Protein AF-U5S8U8-F1 (afdb_monomer)

InterPro domains:
  IPR010432 RDD [PF06271] (114-239)
  IPR051791 Proline-rich immunoreactive protein [PTHR36115] (104-245)

Structure (mmCIF, N/CA/C/O backbone):
data_AF-U5S8U8-F1
#
_entry.id   AF-U5S8U8-F1
#
loop_
_atom_site.group_PDB
_atom_site.id
_atom_site.type_symbol
_atom_site.label_atom_id
_atom_site.label_alt_id
_atom_site.label_comp_id
_atom_site.label_asym_id
_atom_site.label_entity_id
_atom_site.label_seq_id
_atom_site.pdbx_PDB_ins_code
_atom_site.Cartn_x
_atom_site.Cartn_y
_atom_site.Cartn_z
_atom_site.occupancy
_atom_site.B_iso_or_equiv
_atom_site.auth_seq_id
_atom_site.auth_comp_id
_atom_site.auth_asym_id
_atom_site.auth_atom_id
_atom_site.pdbx_PDB_model_num
ATOM 1 N N . MET A 1 1 ? 34.353 -22.744 68.507 1.00 42.47 1 MET A N 1
ATOM 2 C CA . MET A 1 1 ? 33.766 -23.214 67.229 1.00 42.47 1 MET A CA 1
ATOM 3 C C . MET A 1 1 ? 32.316 -22.756 67.191 1.00 42.47 1 MET A C 1
ATOM 5 O O . MET A 1 1 ? 31.406 -23.525 67.454 1.00 42.47 1 MET A O 1
ATOM 9 N N . THR A 1 2 ? 32.124 -21.461 66.968 1.00 37.56 2 THR A N 1
ATOM 10 C CA . THR A 1 2 ? 30.845 -20.758 67.137 1.00 37.56 2 THR A CA 1
ATOM 11 C C . THR A 1 2 ? 30.889 -19.541 66.229 1.00 37.56 2 THR A C 1
ATOM 13 O O . THR A 1 2 ? 31.380 -18.509 66.662 1.00 37.56 2 THR A O 1
ATOM 16 N N . THR A 1 3 ? 30.459 -19.702 64.977 1.00 35.41 3 THR A N 1
ATOM 17 C CA . THR A 1 3 ? 30.084 -18.623 64.040 1.00 35.41 3 THR A CA 1
ATOM 18 C C . THR A 1 3 ? 29.571 -19.276 62.752 1.00 35.41 3 THR A C 1
ATOM 20 O O . THR A 1 3 ? 30.226 -19.288 61.716 1.00 35.41 3 THR A O 1
ATOM 23 N N . THR A 1 4 ? 28.392 -19.896 62.825 1.00 44.97 4 THR A N 1
ATOM 24 C CA . THR A 1 4 ? 27.717 -20.507 61.661 1.00 44.97 4 THR A CA 1
ATOM 25 C C . THR A 1 4 ? 26.246 -20.108 61.553 1.00 44.97 4 THR A C 1
ATOM 27 O O . THR A 1 4 ? 25.460 -20.845 60.967 1.00 44.97 4 THR A O 1
ATOM 30 N N . LEU A 1 5 ? 25.843 -18.953 62.101 1.00 43.66 5 LEU A N 1
ATOM 31 C CA . LEU A 1 5 ? 24.430 -18.537 62.107 1.00 43.66 5 LEU A CA 1
ATOM 32 C C . LEU A 1 5 ? 24.155 -17.057 61.783 1.00 43.66 5 LEU A C 1
ATOM 34 O O . LEU A 1 5 ? 23.029 -16.624 61.971 1.00 43.66 5 LEU A O 1
ATOM 38 N N . GLU A 1 6 ? 25.105 -16.297 61.229 1.00 40.91 6 GLU A N 1
ATOM 39 C CA . GLU A 1 6 ? 24.864 -14.874 60.890 1.00 40.91 6 GLU A CA 1
ATOM 40 C C . GLU A 1 6 ? 24.835 -14.541 59.390 1.00 40.91 6 GLU A C 1
ATOM 42 O O . GLU A 1 6 ? 24.550 -13.412 59.020 1.00 40.91 6 GLU A O 1
ATOM 47 N N . ASN A 1 7 ? 25.030 -15.516 58.497 1.00 37.78 7 ASN A N 1
ATOM 48 C CA . ASN A 1 7 ? 25.036 -15.270 57.044 1.00 37.78 7 ASN A CA 1
ATOM 49 C C . ASN A 1 7 ? 23.857 -15.907 56.294 1.00 37.78 7 ASN A C 1
ATOM 51 O O . ASN A 1 7 ? 23.981 -16.283 55.131 1.00 37.78 7 ASN A O 1
ATOM 55 N N . LYS A 1 8 ? 22.693 -16.038 56.946 1.00 36.78 8 LYS A N 1
ATOM 56 C CA . LYS A 1 8 ? 21.483 -16.606 56.317 1.00 36.78 8 LYS A CA 1
ATOM 57 C C . LYS A 1 8 ? 20.260 -15.683 56.305 1.00 36.78 8 LYS A C 1
ATOM 59 O O . LYS A 1 8 ? 19.163 -16.153 56.013 1.00 36.78 8 LYS A O 1
ATOM 64 N N . GLU A 1 9 ? 20.446 -14.386 56.554 1.00 40.91 9 GLU A N 1
ATOM 65 C CA . GLU A 1 9 ? 19.361 -13.389 56.518 1.00 40.91 9 GLU A CA 1
ATOM 66 C C . GLU A 1 9 ? 19.423 -12.384 55.359 1.00 40.91 9 GLU A C 1
ATOM 68 O O . GLU A 1 9 ? 18.481 -11.618 55.185 1.00 40.91 9 GLU A O 1
ATOM 73 N N . GLN A 1 10 ? 20.442 -12.417 54.493 1.00 37.19 10 GLN A N 1
ATOM 74 C CA . GLN A 1 10 ? 20.521 -11.483 53.355 1.00 37.19 10 GLN A CA 1
ATOM 75 C C . GLN A 1 10 ? 20.084 -12.047 51.994 1.00 37.19 10 GLN A C 1
ATOM 77 O O . GLN A 1 10 ? 20.062 -11.305 51.019 1.00 37.19 10 GLN A O 1
ATOM 82 N N . ASP A 1 11 ? 19.618 -13.298 51.925 1.00 36.22 11 ASP A N 1
ATOM 83 C CA . ASP A 1 11 ? 19.223 -13.949 50.661 1.00 36.22 11 ASP A CA 1
ATOM 84 C C . ASP A 1 11 ? 17.715 -14.258 50.561 1.00 36.22 11 ASP A C 1
ATOM 86 O O . ASP A 1 11 ? 17.268 -15.314 50.109 1.00 36.22 11 ASP A O 1
ATOM 90 N N . LYS A 1 12 ? 16.887 -13.298 50.989 1.00 34.41 12 LYS A N 1
ATOM 91 C CA . LYS A 1 12 ? 15.443 -13.246 50.684 1.00 34.41 12 LYS A CA 1
ATOM 92 C C . LYS A 1 12 ? 15.055 -11.891 50.089 1.00 34.41 12 LYS A C 1
ATOM 94 O O . LYS A 1 12 ? 14.072 -11.275 50.484 1.00 34.41 12 LYS A O 1
ATOM 99 N N . ALA A 1 13 ? 15.820 -11.415 49.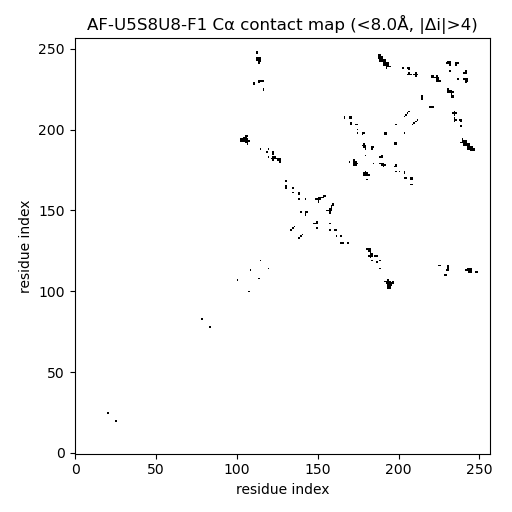112 1.00 42.25 13 ALA A N 1
ATOM 100 C CA . ALA A 1 13 ? 15.421 -10.274 48.300 1.00 42.25 13 ALA A CA 1
ATOM 101 C C . ALA A 1 13 ? 14.769 -10.752 46.992 1.00 42.25 13 ALA A C 1
ATOM 103 O O . ALA A 1 13 ? 15.333 -11.559 46.260 1.00 42.25 13 ALA A O 1
ATOM 104 N N . LYS A 1 14 ? 13.598 -10.177 46.694 1.00 38.56 14 LYS A N 1
ATOM 105 C CA . LYS A 1 14 ? 12.808 -10.288 45.451 1.00 38.56 14 LYS A CA 1
ATOM 106 C C . LYS A 1 14 ? 11.939 -11.535 45.291 1.00 38.56 14 LYS A C 1
ATOM 108 O O . LYS A 1 14 ? 12.018 -12.266 44.307 1.00 38.56 14 LYS A O 1
ATOM 113 N N . LYS A 1 15 ? 10.966 -11.675 46.188 1.00 40.94 15 LYS A N 1
ATOM 114 C CA . LYS A 1 15 ? 9.684 -12.292 45.834 1.00 40.94 15 LYS A CA 1
ATOM 115 C C . LYS A 1 15 ? 8.560 -11.419 46.388 1.00 40.94 15 LYS A C 1
ATOM 117 O O . LYS A 1 15 ? 8.420 -11.318 47.598 1.00 40.94 15 LYS A O 1
ATOM 122 N N . GLY A 1 16 ? 7.798 -10.801 45.487 1.00 45.47 16 GLY A N 1
ATOM 123 C CA . GLY A 1 16 ? 6.609 -10.010 45.807 1.00 45.47 16 GLY A CA 1
ATOM 124 C C . GLY A 1 16 ? 6.834 -8.507 45.696 1.00 45.47 16 GLY A C 1
ATOM 125 O O . GLY A 1 16 ? 7.319 -7.901 46.636 1.00 45.47 16 GLY A O 1
ATOM 126 N N . ASP A 1 17 ? 6.468 -7.932 44.549 1.00 39.28 17 ASP A N 1
ATOM 127 C CA . ASP A 1 17 ? 5.853 -6.600 44.508 1.00 39.28 17 ASP A CA 1
ATOM 128 C C . ASP A 1 17 ? 5.129 -6.414 43.161 1.00 39.28 17 ASP A C 1
ATOM 130 O O . ASP A 1 17 ? 5.491 -5.609 42.301 1.00 39.28 17 ASP A O 1
ATOM 134 N N . THR A 1 18 ? 4.114 -7.243 42.906 1.00 42.84 18 THR A N 1
ATOM 135 C CA . THR A 1 18 ? 3.025 -6.795 42.036 1.00 42.84 18 THR A CA 1
ATOM 136 C C . THR A 1 18 ? 2.348 -5.677 42.801 1.00 42.84 18 THR A C 1
ATOM 138 O O . THR A 1 18 ? 1.541 -5.974 43.676 1.00 42.84 18 THR A O 1
ATOM 141 N N . LYS A 1 19 ? 2.739 -4.430 42.505 1.00 47.62 19 LYS A N 1
ATOM 142 C CA . LYS A 1 19 ? 2.116 -3.207 43.013 1.00 47.62 19 LYS A CA 1
ATOM 143 C C . LYS A 1 19 ? 0.604 -3.402 43.049 1.00 47.62 19 LYS A C 1
ATOM 145 O O . LYS A 1 19 ? -0.056 -3.326 42.009 1.00 47.62 19 LYS A O 1
ATOM 150 N N . GLU A 1 20 ? 0.068 -3.659 44.238 1.00 46.91 20 GLU A N 1
ATOM 151 C CA . GLU A 1 20 ? -1.308 -3.314 44.540 1.00 46.91 20 GLU A CA 1
ATOM 152 C C . GLU A 1 20 ? -1.381 -1.815 44.292 1.00 46.91 20 GLU A C 1
ATOM 154 O O . GLU A 1 20 ? -0.834 -1.005 45.032 1.00 46.91 20 GLU A O 1
ATOM 159 N N . LEU A 1 21 ? -1.918 -1.468 43.129 1.00 56.25 21 LEU A N 1
ATOM 160 C CA . LEU A 1 21 ? -2.084 -0.102 42.689 1.00 56.25 21 LEU A CA 1
ATOM 161 C C . LEU A 1 21 ? -3.000 0.560 43.718 1.00 56.25 21 LEU A C 1
ATOM 163 O O . LEU A 1 21 ? -4.187 0.232 43.788 1.00 56.25 21 LEU A O 1
ATOM 167 N N . ASP A 1 22 ? -2.399 1.392 44.566 1.00 60.12 22 ASP A N 1
ATOM 168 C CA . ASP A 1 22 ? -2.969 1.864 45.818 1.00 60.12 22 ASP A CA 1
ATOM 169 C C . ASP A 1 22 ? -4.322 2.530 45.539 1.00 60.12 22 ASP A C 1
ATOM 171 O O . ASP A 1 22 ? -4.430 3.589 44.910 1.00 60.12 22 ASP A O 1
ATOM 175 N N . LEU A 1 23 ? -5.400 1.846 45.933 1.00 59.72 23 LEU A N 1
ATOM 176 C CA . LEU A 1 23 ? -6.772 2.205 45.573 1.00 59.72 23 LEU A CA 1
ATOM 177 C C . LEU A 1 23 ? -7.120 3.625 46.051 1.00 59.72 23 LEU A C 1
ATOM 179 O O . LEU A 1 23 ? -8.010 4.274 45.499 1.00 59.72 23 LEU A O 1
ATOM 183 N N . ASN A 1 24 ? -6.416 4.100 47.081 1.00 61.59 24 ASN A N 1
ATOM 184 C CA . ASN A 1 24 ? -6.531 5.442 47.631 1.00 61.59 24 ASN A CA 1
ATOM 185 C C . ASN A 1 24 ? -5.861 6.496 46.749 1.00 61.59 24 ASN A C 1
ATOM 187 O O . ASN A 1 24 ? -6.435 7.566 46.547 1.00 61.59 24 ASN A O 1
ATOM 191 N N . GLU A 1 25 ? -4.701 6.187 46.174 1.00 68.56 25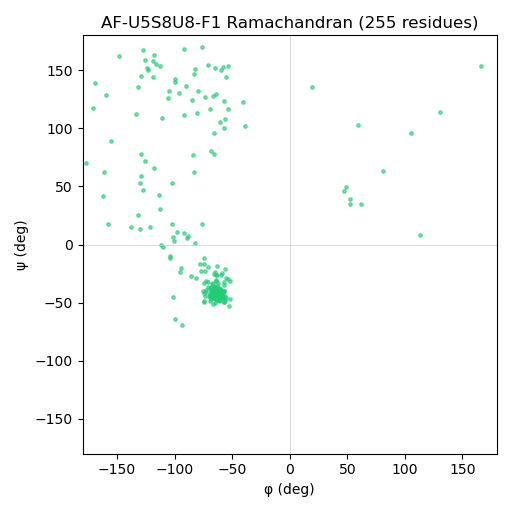 GLU A N 1
ATOM 192 C CA . GLU A 1 25 ? -4.004 7.069 45.237 1.00 68.56 25 GLU A CA 1
ATOM 193 C C . GLU A 1 25 ? -4.834 7.253 43.958 1.00 68.56 25 GLU A C 1
ATOM 195 O O . GLU A 1 25 ? -4.997 8.367 43.460 1.00 68.56 25 GLU A O 1
ATOM 200 N N . LEU A 1 26 ?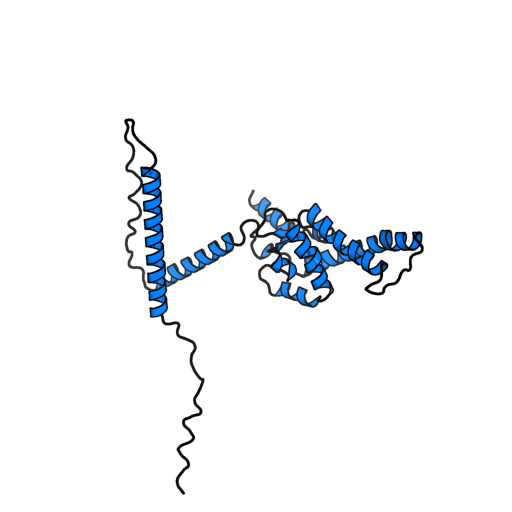 -5.494 6.178 43.514 1.00 64.94 26 LEU A N 1
ATOM 201 C CA . LEU A 1 26 ? -6.377 6.196 42.350 1.00 64.94 26 LEU A CA 1
ATOM 202 C C . LEU A 1 26 ? -7.730 6.884 42.620 1.00 64.94 26 LEU A C 1
ATOM 204 O O . LEU A 1 26 ? -8.291 7.530 41.737 1.00 64.94 26 LEU A O 1
ATOM 208 N N . LYS A 1 27 ? -8.270 6.788 43.843 1.00 66.38 27 LYS A N 1
ATOM 209 C CA . LYS A 1 27 ? -9.438 7.590 44.264 1.00 66.38 27 LYS A CA 1
ATOM 210 C C . LYS A 1 27 ? -9.100 9.077 44.336 1.00 66.38 27 LYS A C 1
ATOM 212 O O . LYS A 1 27 ? -9.924 9.904 43.956 1.00 66.38 27 LYS A O 1
ATOM 217 N N . LYS A 1 28 ? -7.899 9.410 44.812 1.00 75.88 28 LYS A N 1
ATOM 218 C CA . LYS A 1 28 ? -7.421 10.789 44.921 1.00 75.88 28 LYS A CA 1
ATOM 219 C C . LYS A 1 28 ? -7.224 11.420 43.543 1.00 75.88 28 LYS A C 1
ATOM 221 O O . LYS A 1 28 ? -7.686 12.538 43.343 1.00 75.88 28 LYS A O 1
ATOM 226 N N . SER A 1 29 ? -6.626 10.695 42.595 1.00 71.62 29 SER A N 1
ATOM 227 C CA . SER A 1 29 ? -6.443 11.188 41.224 1.00 71.62 29 SER A CA 1
ATOM 228 C C . SER A 1 29 ? -7.771 11.384 40.489 1.00 71.62 29 SER A C 1
ATOM 230 O O . SER A 1 29 ? -7.956 12.411 39.846 1.00 71.62 29 SER A O 1
ATOM 232 N N . LEU A 1 30 ? -8.733 10.470 40.658 1.00 79.50 30 LEU A N 1
ATOM 233 C CA . LEU A 1 30 ? -10.081 10.629 40.099 1.00 79.50 30 LEU A CA 1
ATOM 234 C C . LEU A 1 30 ? -10.825 11.830 40.685 1.00 79.50 30 LEU A C 1
ATOM 236 O O . LEU A 1 30 ? -11.401 12.610 39.936 1.00 79.50 30 LEU A O 1
ATOM 240 N N . ALA A 1 31 ? -10.775 12.011 42.008 1.00 81.75 31 ALA A N 1
ATOM 241 C CA . ALA A 1 31 ? -11.396 13.162 42.660 1.00 81.75 31 ALA A CA 1
ATOM 242 C C . ALA A 1 31 ? -10.765 14.492 42.204 1.00 81.75 31 ALA A C 1
ATOM 244 O O . ALA A 1 31 ? -11.454 15.506 42.101 1.00 81.75 31 ALA A O 1
ATOM 245 N N . GLN A 1 32 ? -9.460 14.493 41.908 1.00 79.50 32 GLN A N 1
ATOM 246 C CA . GLN A 1 32 ? -8.767 15.650 41.338 1.00 79.50 32 GLN A CA 1
ATOM 247 C C . GLN A 1 32 ? -9.198 15.920 39.889 1.00 79.50 32 GLN A C 1
ATOM 249 O O . GLN A 1 32 ? -9.517 17.063 39.568 1.00 79.50 32 GLN A O 1
ATOM 254 N N . GLU A 1 33 ? -9.279 14.887 39.043 1.00 81.31 33 GLU A N 1
ATOM 255 C CA . GLU A 1 33 ? -9.716 15.007 37.642 1.00 81.31 33 GLU A CA 1
ATOM 256 C C . GLU A 1 33 ? -11.178 15.495 37.553 1.00 81.31 33 GLU A C 1
ATOM 258 O O . GLU A 1 33 ? -11.493 16.384 36.761 1.00 81.31 33 GLU A O 1
ATOM 263 N N . GLU A 1 34 ? -12.067 14.996 38.421 1.00 83.19 34 GLU A N 1
ATOM 264 C CA . GLU A 1 34 ? -13.462 15.451 38.523 1.00 83.19 34 GLU A CA 1
ATOM 265 C C . GLU A 1 34 ? -13.564 16.925 38.950 1.00 83.19 34 GLU A C 1
ATOM 267 O O . GLU A 1 34 ? -14.301 17.699 38.331 1.00 83.19 34 GLU A O 1
ATOM 272 N N . ALA A 1 35 ? -12.778 17.345 39.949 1.00 82.56 35 ALA A N 1
ATOM 273 C CA . ALA A 1 35 ? -12.751 18.732 40.413 1.00 82.56 35 ALA A CA 1
ATOM 274 C C . ALA A 1 35 ? -12.219 19.705 39.343 1.00 82.56 35 ALA A C 1
ATOM 276 O O . ALA A 1 35 ? -12.721 20.826 39.207 1.00 82.56 35 ALA A O 1
ATOM 277 N N . GLU A 1 36 ? -11.219 19.298 38.557 1.00 81.75 36 GLU A N 1
ATOM 278 C CA . GLU A 1 36 ? -10.724 20.086 37.422 1.00 81.75 36 GLU A CA 1
ATOM 279 C C . GLU A 1 36 ? -11.778 20.217 36.319 1.00 81.75 36 GLU A C 1
ATOM 281 O O . GLU A 1 36 ? -11.978 21.302 35.762 1.00 81.75 36 GLU A O 1
ATOM 286 N N . LEU A 1 37 ? -12.516 19.143 36.048 1.00 78.94 37 LEU A N 1
ATOM 287 C CA . LEU A 1 37 ? -13.556 19.119 35.025 1.00 78.94 37 LEU A CA 1
ATOM 288 C C . LEU A 1 37 ? -14.758 19.995 35.414 1.00 78.94 37 LEU A C 1
ATOM 290 O O . LEU A 1 37 ? -15.310 20.703 34.564 1.00 78.94 37 LEU A O 1
ATOM 294 N N . GLU A 1 38 ? -15.124 20.032 36.697 1.00 82.44 38 GLU A N 1
ATOM 295 C CA . GLU A 1 38 ? -16.110 20.984 37.225 1.00 82.44 38 GLU A CA 1
ATOM 296 C C . GLU A 1 38 ? -15.641 22.437 37.113 1.00 82.44 38 GLU A C 1
ATOM 298 O O . GLU A 1 38 ? -16.410 23.301 36.674 1.00 82.44 38 GLU A O 1
ATOM 303 N N . ARG A 1 39 ? -14.373 22.719 37.439 1.00 81.75 39 ARG A N 1
ATOM 304 C CA . ARG A 1 39 ? -13.787 24.060 37.269 1.00 81.75 39 ARG A CA 1
ATOM 305 C C . ARG A 1 39 ? -13.826 24.501 35.808 1.00 81.75 39 ARG A C 1
ATOM 307 O O . ARG A 1 39 ? -14.242 25.623 35.529 1.00 81.75 39 ARG A O 1
ATOM 314 N N . LEU A 1 40 ? -13.481 23.617 34.872 1.00 81.19 40 LEU A N 1
ATOM 315 C CA . LEU A 1 40 ? -13.542 23.895 33.433 1.00 81.19 40 LEU A CA 1
ATOM 316 C C . LEU A 1 40 ? -14.975 24.124 32.940 1.00 81.19 40 LEU A C 1
ATOM 318 O O . LEU A 1 40 ? -15.213 25.046 32.158 1.00 81.19 40 LEU A O 1
ATOM 322 N N . LYS A 1 41 ? -15.946 23.332 33.414 1.00 83.69 41 LYS A N 1
ATOM 323 C CA . LYS A 1 41 ? -17.372 23.557 33.121 1.00 83.69 41 LYS A CA 1
ATOM 324 C C . LYS A 1 41 ? -17.838 24.915 33.643 1.00 83.69 41 LYS A C 1
ATOM 326 O O . LYS A 1 41 ? -18.528 25.633 32.922 1.00 83.69 41 LYS A O 1
ATOM 331 N N . ARG A 1 42 ? -17.434 25.292 34.860 1.00 83.94 42 ARG A N 1
ATOM 332 C CA . ARG A 1 42 ? -17.748 26.600 35.452 1.00 83.94 42 ARG A CA 1
ATOM 333 C C . ARG A 1 42 ? -17.130 27.742 34.646 1.00 83.94 42 ARG A C 1
ATOM 335 O O . ARG A 1 42 ? -17.834 28.692 34.335 1.00 83.94 42 ARG A O 1
ATOM 342 N N . LEU A 1 43 ? -15.869 27.617 34.234 1.00 80.50 43 LEU A N 1
ATOM 343 C CA . LEU A 1 43 ? -15.194 28.607 33.386 1.00 80.50 43 LEU A CA 1
ATOM 344 C C . LEU A 1 43 ? -15.848 28.740 32.007 1.00 80.50 43 LEU A C 1
ATOM 346 O O . LEU A 1 43 ? -16.016 29.853 31.525 1.00 80.50 43 LEU A O 1
ATOM 350 N N . LYS A 1 44 ? -16.270 27.632 31.385 1.00 80.56 44 LYS A N 1
ATOM 351 C CA . LYS A 1 44 ? -17.024 27.678 30.122 1.00 80.56 44 LYS A CA 1
ATOM 352 C C . LYS A 1 44 ? -18.367 28.388 30.273 1.00 80.56 44 LYS A C 1
ATOM 354 O O . LYS A 1 44 ? -18.721 29.168 29.400 1.00 80.56 44 LYS A O 1
ATOM 359 N N . ARG A 1 45 ? -19.088 28.147 31.374 1.00 83.19 45 ARG A N 1
ATOM 360 C CA . ARG A 1 45 ? -20.349 28.846 31.678 1.00 83.19 45 ARG A CA 1
ATOM 361 C C . ARG A 1 45 ? -20.130 30.339 31.892 1.00 83.19 45 ARG A C 1
ATOM 363 O O . ARG A 1 45 ? -20.905 31.120 31.366 1.00 83.19 45 ARG A O 1
ATOM 370 N N . LEU A 1 46 ? -19.069 30.713 32.610 1.00 80.75 46 LEU A N 1
ATOM 371 C CA . LEU A 1 46 ? -18.698 32.112 32.829 1.00 80.75 46 LEU A CA 1
ATOM 372 C C . LEU A 1 46 ? -18.323 32.802 31.517 1.00 80.75 46 LEU A C 1
ATOM 374 O O . LEU A 1 46 ? -18.849 33.869 31.252 1.00 80.75 46 LEU A O 1
ATOM 378 N N . LYS A 1 47 ? -17.524 32.160 30.654 1.00 78.81 47 LYS A N 1
ATOM 379 C CA . LYS A 1 47 ? -17.218 32.690 29.316 1.00 78.81 47 LYS A CA 1
ATOM 380 C C . LYS A 1 47 ? -18.458 32.819 28.433 1.00 78.81 47 LYS A C 1
ATOM 382 O O . LYS A 1 47 ? -18.621 33.836 27.781 1.00 78.81 47 LYS A O 1
ATOM 387 N N . GLN A 1 48 ? -19.363 31.836 28.462 1.00 74.19 48 GLN A N 1
ATOM 388 C CA . GLN A 1 48 ? -20.659 31.939 27.778 1.00 74.19 48 GLN A CA 1
ATOM 389 C C . GLN A 1 48 ? -21.543 33.050 28.354 1.00 74.19 48 GLN A C 1
ATOM 391 O O . GLN A 1 48 ? -22.352 33.616 27.628 1.00 74.19 48 GLN A O 1
ATOM 396 N N . GLN A 1 49 ? -21.431 33.345 29.650 1.00 70.88 49 GLN A N 1
ATOM 397 C CA . GLN A 1 49 ? -22.120 34.467 30.283 1.00 70.88 49 GLN A CA 1
ATOM 398 C C . GLN A 1 49 ? -21.480 35.803 29.908 1.00 70.88 49 GLN A C 1
ATOM 400 O O . GLN A 1 49 ? -22.212 36.737 29.616 1.00 70.88 49 GLN A O 1
ATOM 405 N N . GLU A 1 50 ? -20.150 35.893 29.872 1.00 69.06 50 GLU A N 1
ATOM 406 C CA . GLU A 1 50 ? -19.412 37.084 29.439 1.00 69.06 50 GLU A CA 1
ATOM 407 C C . GLU A 1 50 ? -19.695 37.401 27.968 1.00 69.06 50 GLU A C 1
ATOM 409 O O . GLU A 1 50 ? -20.051 38.535 27.672 1.00 69.06 50 GLU A O 1
ATOM 414 N N . GLU A 1 51 ? -19.669 36.401 27.079 1.00 63.56 51 GLU A N 1
ATOM 415 C CA . GLU A 1 51 ? -20.048 36.553 25.663 1.00 63.56 51 GLU A CA 1
ATOM 416 C C . GLU A 1 51 ? -21.509 37.014 25.516 1.00 63.56 51 GLU A C 1
ATOM 418 O O . GLU A 1 51 ? -21.792 37.927 24.743 1.00 63.56 51 GLU A O 1
ATOM 423 N N . LYS A 1 52 ? -22.428 36.473 26.332 1.00 58.22 52 LYS A N 1
ATOM 424 C CA . LYS A 1 52 ? -23.830 36.928 26.395 1.00 58.22 52 LYS A CA 1
ATOM 425 C C . LYS A 1 52 ? -24.020 38.308 27.035 1.00 58.22 52 LYS A C 1
ATOM 427 O O . LYS A 1 52 ? -25.080 38.890 26.865 1.00 58.22 52 LYS A O 1
ATOM 432 N N . THR A 1 53 ? -23.049 38.806 27.803 1.00 44.19 53 THR A N 1
ATOM 433 C CA . THR A 1 53 ? -23.113 40.126 28.462 1.00 44.19 53 THR A CA 1
ATOM 434 C C . THR A 1 53 ? -22.426 41.205 27.616 1.00 44.19 53 THR A C 1
ATOM 436 O O . THR A 1 53 ? -22.759 42.380 27.738 1.00 44.19 53 THR A O 1
ATOM 439 N N . SER A 1 54 ? -21.494 40.826 26.730 1.00 48.88 54 SER A N 1
ATOM 440 C CA . SER A 1 54 ? -20.866 41.734 25.758 1.00 48.88 54 SER A CA 1
ATOM 441 C C . SER A 1 54 ? -21.738 42.049 24.540 1.00 48.88 54 SER A C 1
ATOM 443 O O . SER A 1 54 ? -21.484 43.036 23.855 1.00 48.88 54 SER A O 1
ATOM 445 N N . GLU A 1 55 ? -22.776 41.255 24.285 1.00 45.44 55 GLU A N 1
ATOM 446 C CA . GLU A 1 55 ? -23.781 41.529 23.262 1.00 45.44 55 GLU A CA 1
ATOM 447 C C . GLU A 1 55 ? -25.116 41.868 23.946 1.00 45.44 55 GLU A C 1
ATOM 449 O O . GLU A 1 55 ? -25.758 40.984 24.499 1.00 45.44 55 GLU A O 1
ATOM 454 N N . ILE A 1 56 ? -25.516 43.150 23.878 1.00 35.59 56 ILE A N 1
ATOM 455 C CA . ILE A 1 56 ? -26.887 43.726 23.898 1.00 35.59 56 ILE A CA 1
ATOM 456 C C . ILE A 1 56 ? -27.071 44.892 24.903 1.00 35.59 56 ILE A C 1
ATOM 458 O O . ILE A 1 56 ? -27.112 44.723 26.120 1.00 35.59 56 ILE A O 1
ATOM 462 N N . SER A 1 57 ? -27.311 46.085 24.345 1.00 27.33 57 SER A N 1
ATOM 463 C CA . SER A 1 57 ? -28.203 47.134 24.873 1.00 27.33 57 SER A CA 1
ATOM 464 C C . SER A 1 57 ? -29.334 47.360 23.831 1.00 27.33 57 SER A C 1
ATOM 466 O O . SER A 1 57 ? -29.202 46.877 22.706 1.00 27.33 57 SER A O 1
ATOM 468 N N . PRO A 1 58 ? -30.479 47.994 24.160 1.00 43.62 58 PRO A N 1
ATOM 469 C CA . PRO A 1 58 ? -31.705 47.297 24.570 1.00 43.62 58 PRO A CA 1
ATOM 470 C C . PRO A 1 58 ? -32.907 47.546 23.631 1.00 43.62 58 PRO A C 1
ATOM 472 O O . PRO A 1 58 ? -33.105 48.684 23.214 1.00 43.62 58 PRO A O 1
ATOM 475 N N . THR A 1 59 ? -33.785 46.559 23.379 1.00 26.05 59 THR A N 1
ATOM 476 C CA . THR A 1 59 ? -35.210 46.812 23.028 1.00 26.05 59 THR A CA 1
ATOM 477 C C . THR A 1 59 ? -36.123 45.588 23.270 1.00 26.05 59 THR A C 1
ATOM 479 O O . THR A 1 59 ? -35.806 44.484 22.843 1.00 26.05 59 THR A O 1
ATOM 482 N N . GLU A 1 60 ? -37.208 45.863 24.005 1.00 28.80 60 GLU A N 1
ATOM 483 C CA . GLU A 1 60 ? -38.564 45.283 24.178 1.00 28.80 60 GLU A CA 1
ATOM 484 C C . GLU A 1 60 ? -38.977 43.840 23.774 1.00 28.80 60 GLU A C 1
ATOM 486 O O . GLU A 1 60 ? -38.775 43.374 22.658 1.00 28.80 60 GLU A O 1
ATOM 491 N N . ASP A 1 61 ? -39.716 43.244 24.729 1.00 29.08 61 ASP A N 1
ATOM 492 C CA . ASP A 1 61 ? -40.965 42.457 24.657 1.00 29.08 61 ASP A CA 1
ATOM 493 C C . ASP A 1 61 ? -41.078 41.151 23.838 1.00 29.08 61 ASP A C 1
ATOM 495 O O . ASP A 1 61 ? -41.373 41.155 22.648 1.00 29.08 61 ASP A O 1
ATOM 499 N N . GLN A 1 62 ? -41.034 39.999 24.532 1.00 28.58 62 GLN A N 1
ATOM 500 C CA . GLN A 1 62 ? -42.188 39.113 24.846 1.00 28.58 62 GLN A CA 1
ATOM 501 C C . GLN A 1 62 ? -41.732 37.715 25.352 1.00 28.58 62 GLN A C 1
ATOM 503 O O . GLN A 1 62 ? -40.620 37.285 25.044 1.00 28.58 62 GLN A O 1
ATOM 508 N N . PRO A 1 63 ? -42.546 36.996 26.162 1.00 41.03 63 PRO A N 1
ATOM 509 C CA . PRO A 1 63 ? -42.077 35.940 27.067 1.00 41.03 63 PRO A CA 1
ATOM 510 C C . PRO A 1 63 ? -42.398 34.518 26.575 1.00 41.03 63 PRO A C 1
ATOM 512 O O . PRO A 1 63 ? -43.543 34.247 26.247 1.00 41.03 63 PRO A O 1
ATOM 515 N N . MET A 1 64 ? -41.427 33.600 26.593 1.00 27.98 64 MET A N 1
ATOM 516 C CA . MET A 1 64 ? -41.566 32.131 26.451 1.00 27.98 64 MET A CA 1
ATOM 517 C C . MET A 1 64 ? -40.190 31.530 26.814 1.00 27.98 64 MET A C 1
ATOM 519 O O . MET A 1 64 ? -39.181 32.080 26.390 1.00 27.98 64 MET A O 1
ATOM 523 N N . ASP A 1 65 ? -39.974 30.436 27.538 1.00 31.88 65 ASP A N 1
ATOM 524 C CA . ASP A 1 65 ? -40.787 29.306 27.979 1.00 31.88 65 ASP A CA 1
ATOM 525 C C . ASP A 1 65 ? -39.893 28.534 28.984 1.00 31.88 65 ASP A C 1
ATOM 527 O O . ASP A 1 65 ? -38.809 28.068 28.624 1.00 31.88 65 ASP A O 1
ATOM 531 N N . ASP A 1 66 ? -40.311 28.445 30.250 1.00 32.84 66 ASP A N 1
ATOM 532 C CA . ASP A 1 66 ? -39.571 27.811 31.359 1.00 32.84 66 ASP A CA 1
ATOM 533 C C . ASP A 1 66 ? -39.617 26.265 31.333 1.00 32.84 66 ASP A C 1
ATOM 535 O O . ASP A 1 66 ? -39.313 25.600 32.324 1.00 32.84 66 ASP A O 1
ATOM 539 N N . SER A 1 67 ? -39.971 25.633 30.211 1.00 34.66 67 SER A N 1
ATOM 540 C CA . SER A 1 67 ? -40.200 24.183 30.160 1.00 34.66 67 SER A CA 1
ATOM 541 C C . SER A 1 67 ? -39.056 23.359 29.555 1.00 34.66 67 SER A C 1
ATOM 543 O O . SER A 1 67 ? -39.288 22.532 28.674 1.00 34.66 67 SER A O 1
ATOM 545 N N . LYS A 1 68 ? -37.801 23.497 30.024 1.00 35.03 68 LYS A N 1
ATOM 546 C CA . LYS A 1 68 ? -36.772 22.479 29.668 1.00 35.03 68 LYS A CA 1
ATOM 547 C C . LYS A 1 68 ? -35.529 22.316 30.541 1.00 35.03 68 LYS A C 1
ATOM 549 O O . LYS A 1 68 ? -34.575 21.676 30.101 1.00 35.03 68 LYS A O 1
ATOM 554 N N . ILE A 1 69 ? -35.517 22.809 31.780 1.00 34.91 69 ILE A N 1
ATOM 555 C CA . ILE A 1 69 ? -34.383 22.586 32.699 1.00 34.91 69 ILE A CA 1
ATOM 556 C C . ILE A 1 69 ? -34.878 22.081 34.061 1.00 34.91 69 ILE A C 1
ATOM 558 O O . ILE A 1 69 ? -34.532 22.623 35.100 1.00 34.91 69 ILE A O 1
ATOM 562 N N . GLU A 1 70 ? -35.684 21.019 34.076 1.00 35.25 70 GLU A N 1
ATOM 563 C CA . GLU A 1 70 ? -36.003 20.305 35.328 1.00 35.25 70 GLU A CA 1
ATOM 564 C C . GLU A 1 70 ? -35.824 18.783 35.263 1.00 35.25 70 GLU A C 1
ATOM 566 O O . GLU A 1 70 ? -36.179 18.069 36.195 1.00 35.25 70 GLU A O 1
ATOM 571 N N . THR A 1 71 ? -35.166 18.254 34.233 1.00 36.28 71 THR A N 1
ATOM 572 C CA . THR A 1 71 ? -34.869 16.817 34.156 1.00 36.28 71 THR A CA 1
ATOM 573 C C . THR A 1 71 ? -33.371 16.554 34.131 1.00 36.28 71 THR A C 1
ATOM 575 O O . THR A 1 71 ? -32.864 16.086 33.121 1.00 36.28 71 THR A O 1
ATOM 578 N N . ASP A 1 72 ? -32.660 16.867 35.222 1.00 34.50 72 ASP A N 1
ATOM 579 C CA . ASP A 1 72 ? -31.476 16.073 35.607 1.00 34.50 72 ASP A CA 1
ATOM 580 C C . ASP A 1 72 ? -31.016 16.263 37.071 1.00 34.50 72 ASP A C 1
ATOM 582 O O . ASP A 1 72 ? -29.828 16.365 37.382 1.00 34.50 72 ASP A O 1
ATOM 586 N N . LYS A 1 73 ? -31.951 16.314 38.030 1.00 38.22 73 LYS A N 1
ATOM 587 C CA . LYS A 1 73 ? -31.624 15.896 39.403 1.00 38.22 73 LYS A CA 1
ATOM 588 C C . LYS A 1 73 ? -31.780 14.381 39.451 1.00 38.22 73 LYS A C 1
ATOM 590 O O . LYS A 1 73 ? -32.794 13.876 39.920 1.00 38.22 73 LYS A O 1
ATOM 595 N N . HIS A 1 74 ? -30.793 13.664 38.916 1.00 40.09 74 HIS A N 1
ATOM 596 C CA . HIS A 1 74 ? -30.735 12.214 39.030 1.00 40.09 74 HIS A CA 1
ATOM 597 C C . HIS A 1 74 ? -30.844 11.809 40.508 1.00 40.09 74 HIS A C 1
ATOM 599 O O . HIS A 1 74 ? -29.988 12.141 41.336 1.00 40.09 74 HIS A O 1
ATOM 605 N N . GLU A 1 75 ? -31.921 11.093 40.828 1.00 41.50 75 GLU A N 1
ATOM 606 C CA . GLU A 1 75 ? -32.059 10.283 42.030 1.00 41.50 75 GLU A CA 1
ATOM 607 C C . GLU A 1 75 ? -30.736 9.556 42.288 1.00 41.50 75 GLU A C 1
ATOM 609 O O . GLU A 1 75 ? -30.256 8.797 41.440 1.00 41.50 75 GLU A O 1
ATOM 614 N N . ARG A 1 76 ? -30.131 9.757 43.466 1.00 43.91 76 ARG A N 1
ATOM 615 C CA . ARG A 1 76 ? -29.063 8.869 43.937 1.00 43.91 76 ARG A CA 1
ATOM 616 C C . ARG A 1 76 ? -29.695 7.518 44.242 1.00 43.91 76 ARG A C 1
ATOM 618 O O . ARG A 1 76 ? -29.997 7.199 45.387 1.00 43.91 76 ARG A O 1
ATOM 625 N N . LYS A 1 77 ? -29.917 6.725 43.198 1.00 47.81 77 LYS A N 1
ATOM 626 C CA . LYS A 1 77 ? -30.198 5.304 43.329 1.00 47.81 77 LYS A CA 1
ATOM 627 C C . LYS A 1 77 ? -29.013 4.721 44.096 1.00 47.81 77 LYS A C 1
ATOM 629 O O . LYS A 1 77 ? -27.869 4.919 43.684 1.00 47.81 77 LYS A O 1
ATOM 634 N N . ASN A 1 78 ? -29.272 4.065 45.225 1.00 50.25 78 ASN A N 1
ATOM 635 C CA . ASN A 1 78 ? -28.254 3.352 45.994 1.00 50.25 78 ASN A CA 1
ATOM 636 C C . ASN A 1 78 ? -27.743 2.175 45.148 1.00 50.25 78 ASN A C 1
ATOM 638 O O . ASN A 1 78 ? -28.184 1.043 45.321 1.00 50.25 78 ASN A O 1
ATOM 642 N N . MET A 1 79 ? -26.876 2.458 44.173 1.00 54.88 79 MET A N 1
ATOM 643 C CA . MET A 1 79 ? -26.242 1.447 43.337 1.00 54.88 79 MET A CA 1
ATOM 644 C C . MET A 1 79 ? -25.356 0.584 44.222 1.00 54.88 79 MET A C 1
ATOM 646 O O . MET A 1 79 ? -24.526 1.084 44.988 1.00 54.88 79 MET A O 1
ATOM 650 N N . SER A 1 80 ? -25.534 -0.724 44.103 1.00 70.94 80 SER A N 1
ATOM 651 C CA . SER A 1 80 ? -24.687 -1.694 44.775 1.00 70.94 80 SER A CA 1
ATOM 652 C C . SER A 1 80 ? -23.216 -1.490 44.369 1.00 70.94 80 SER A C 1
ATOM 654 O O . SER A 1 80 ? -22.917 -1.044 43.253 1.00 70.94 80 SER A O 1
ATOM 656 N N . PRO A 1 81 ? -22.245 -1.863 45.223 1.00 74.81 81 PRO A N 1
ATOM 657 C CA . PRO A 1 81 ? -20.828 -1.791 44.868 1.00 74.81 81 PRO A CA 1
ATOM 658 C C . PRO A 1 81 ? -20.461 -2.563 43.587 1.00 74.81 81 PRO A C 1
ATOM 660 O O . PRO A 1 81 ? -19.419 -2.288 42.997 1.00 74.81 81 PRO A O 1
ATOM 663 N N . GLN A 1 82 ? -21.276 -3.539 43.166 1.00 75.56 82 GLN A N 1
ATOM 664 C CA . GLN A 1 82 ? -21.125 -4.253 41.893 1.00 75.56 82 GLN A CA 1
ATOM 665 C C . GLN A 1 82 ? -21.555 -3.384 40.703 1.00 75.56 82 GLN A C 1
ATOM 667 O O . GLN A 1 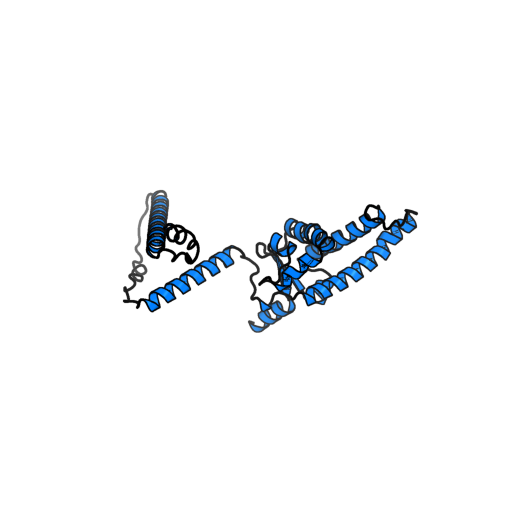82 ? -20.754 -3.188 39.791 1.00 75.56 82 GLN A O 1
ATOM 672 N N . GLU A 1 83 ? -22.737 -2.771 40.762 1.00 74.12 83 GLU A N 1
ATOM 673 C CA . GLU A 1 83 ? -23.255 -1.890 39.704 1.00 74.12 83 GLU A CA 1
ATOM 674 C C . GLU A 1 83 ? -22.357 -0.667 39.474 1.00 74.12 83 GLU A C 1
ATOM 676 O O . GLU A 1 83 ? -22.109 -0.288 38.333 1.00 74.12 83 GLU A O 1
ATOM 681 N N . LEU A 1 84 ? -21.774 -0.100 40.537 1.00 75.31 84 LEU A N 1
ATOM 682 C CA . LEU A 1 84 ? -20.782 0.980 40.434 1.00 75.31 84 LEU A CA 1
ATOM 683 C C . LEU A 1 84 ? -19.507 0.548 39.693 1.00 75.31 84 LEU A C 1
ATOM 685 O O . LEU A 1 84 ? -18.945 1.320 38.912 1.00 75.31 84 LEU A O 1
ATOM 689 N N . ARG A 1 85 ? -19.037 -0.688 39.917 1.00 78.50 85 ARG A N 1
ATOM 690 C CA . ARG A 1 85 ? -17.879 -1.237 39.192 1.00 78.50 85 ARG A CA 1
ATOM 691 C C . ARG A 1 85 ? -18.203 -1.461 37.719 1.00 78.50 85 ARG A C 1
ATOM 693 O O . ARG A 1 85 ? -17.360 -1.167 36.873 1.00 78.50 85 ARG A O 1
ATOM 700 N N . ASP A 1 86 ? -19.400 -1.950 37.415 1.00 81.50 86 ASP A N 1
ATOM 701 C CA . ASP A 1 86 ? -19.842 -2.204 36.043 1.00 81.50 86 ASP A CA 1
ATOM 702 C C . ASP A 1 86 ? -20.084 -0.911 35.267 1.00 81.50 86 ASP A C 1
ATOM 704 O O . ASP A 1 86 ? -19.557 -0.761 34.164 1.00 81.50 86 ASP A O 1
ATOM 708 N N . ALA A 1 87 ? -20.750 0.069 35.880 1.00 79.00 87 ALA A N 1
ATOM 709 C CA . ALA A 1 87 ? -20.917 1.407 35.319 1.00 79.00 87 ALA A CA 1
ATOM 710 C C . ALA A 1 87 ? -19.561 2.073 35.038 1.00 79.00 87 ALA A C 1
ATOM 712 O O . ALA A 1 87 ? -19.352 2.642 33.966 1.00 79.00 87 ALA A O 1
ATOM 713 N N . ARG A 1 88 ? -18.592 1.932 35.954 1.00 83.94 88 ARG A N 1
ATOM 714 C CA . ARG A 1 88 ? -17.227 2.433 35.751 1.00 83.94 88 ARG A CA 1
ATOM 715 C C . ARG A 1 88 ? -16.514 1.717 34.603 1.00 83.94 88 ARG A C 1
ATOM 717 O O . ARG A 1 88 ? -15.895 2.384 33.778 1.00 83.94 88 ARG A O 1
ATOM 724 N N . ARG A 1 89 ? -16.590 0.382 34.518 1.00 82.94 89 ARG A N 1
ATOM 725 C CA . ARG A 1 89 ? -16.020 -0.385 33.392 1.00 82.94 89 ARG A CA 1
ATOM 726 C C . ARG A 1 89 ? -16.611 0.061 32.059 1.00 82.94 89 ARG A C 1
ATOM 728 O O . ARG A 1 89 ? -15.863 0.294 31.113 1.00 82.94 89 ARG A O 1
ATOM 735 N N . TYR A 1 90 ? -17.928 0.217 32.013 1.00 81.38 90 TYR A N 1
ATOM 736 C CA . TYR A 1 90 ? -18.649 0.678 30.837 1.00 81.38 90 TYR A CA 1
ATOM 737 C C . TYR A 1 90 ? -18.220 2.091 30.421 1.00 81.38 90 TYR A C 1
ATOM 739 O O . TYR A 1 90 ? -17.897 2.306 29.255 1.00 81.38 90 TYR A O 1
ATOM 747 N N . TYR A 1 91 ? -18.107 3.019 31.376 1.00 84.25 91 TYR A N 1
ATOM 748 C CA . TYR A 1 91 ? -17.608 4.374 31.129 1.00 84.25 91 TYR A CA 1
ATOM 749 C C . TYR A 1 91 ? -16.201 4.377 30.517 1.00 84.25 91 TYR A C 1
ATOM 751 O O . TYR A 1 91 ? -15.979 5.015 29.491 1.00 84.25 91 TYR A O 1
ATOM 759 N N . TRP A 1 92 ? -15.254 3.628 31.095 1.00 82.31 92 TRP A N 1
ATOM 760 C CA . TRP A 1 92 ? -13.888 3.557 30.559 1.00 82.31 92 TRP A CA 1
ATOM 761 C C . TRP A 1 92 ? -13.841 2.929 29.164 1.00 82.31 92 TRP A C 1
ATOM 763 O O . TRP A 1 92 ? -13.098 3.408 28.310 1.00 82.31 92 TRP A O 1
ATOM 773 N N . GLN A 1 93 ? -14.662 1.910 28.899 1.00 86.31 93 GLN A N 1
ATOM 774 C CA . GLN A 1 93 ? -14.786 1.335 27.556 1.00 86.31 93 GLN A CA 1
ATOM 775 C C . GLN A 1 93 ? -15.366 2.337 26.553 1.00 86.31 93 GLN A C 1
ATOM 777 O O . GLN A 1 93 ? -14.894 2.407 25.420 1.00 86.31 93 GLN A O 1
ATOM 782 N N . GLN A 1 94 ? -16.372 3.121 26.949 1.00 85.94 94 GLN A N 1
ATOM 783 C CA . GLN A 1 94 ? -16.922 4.167 26.090 1.00 85.94 94 GLN A CA 1
ATOM 784 C C . GLN A 1 94 ? -15.900 5.269 25.815 1.00 85.94 94 GLN A C 1
ATOM 786 O O . GLN A 1 94 ? -15.699 5.615 24.654 1.00 85.94 94 GLN A O 1
ATOM 791 N N . LYS A 1 95 ? -15.197 5.752 26.846 1.00 86.06 95 LYS A N 1
ATOM 792 C CA . LYS A 1 95 ? -14.149 6.772 26.706 1.00 86.06 95 LYS A CA 1
ATOM 793 C C . LYS A 1 95 ? -13.049 6.305 25.747 1.00 86.06 95 LYS A C 1
ATOM 795 O O . LYS A 1 95 ? -12.680 7.047 24.844 1.00 86.06 95 LYS A O 1
ATOM 800 N N . GLN A 1 96 ? -12.600 5.051 25.864 1.00 84.50 96 GLN A N 1
ATOM 801 C CA . GLN A 1 96 ? -11.632 4.462 24.928 1.00 84.50 96 GLN A CA 1
ATOM 802 C C . GLN A 1 96 ? -12.169 4.413 23.493 1.00 84.50 96 GLN A C 1
ATOM 804 O O . GLN A 1 96 ? -11.484 4.850 22.572 1.00 84.50 96 GLN A O 1
ATOM 809 N N . LYS A 1 97 ? -13.411 3.954 23.292 1.00 81.88 97 LYS A N 1
ATOM 810 C CA . LYS A 1 97 ? -14.043 3.937 21.962 1.00 81.88 97 LYS A CA 1
ATOM 811 C C . LYS A 1 97 ? -14.176 5.338 21.370 1.00 81.88 97 LYS A C 1
ATOM 813 O O . LYS A 1 97 ? -13.964 5.523 20.176 1.00 81.88 97 LYS A O 1
ATOM 818 N N . GLU A 1 98 ? -14.528 6.333 22.177 1.00 81.50 98 GLU A N 1
ATOM 819 C CA . GLU A 1 98 ? -14.598 7.724 21.732 1.00 81.50 98 GLU A CA 1
ATOM 820 C C . GLU A 1 98 ? -13.224 8.277 21.353 1.00 81.50 98 GLU A C 1
ATOM 822 O O . GLU A 1 98 ? -13.094 8.948 20.329 1.00 81.50 98 GLU A O 1
ATOM 827 N N . GLU A 1 99 ? -12.193 7.985 22.143 1.00 83.44 99 GLU A N 1
ATOM 828 C CA . GLU A 1 99 ? -10.814 8.362 21.833 1.00 83.44 99 GLU A CA 1
ATOM 829 C C . GLU A 1 99 ? -10.319 7.694 20.544 1.00 83.44 99 GLU A C 1
ATOM 831 O O . GLU A 1 99 ? -9.693 8.352 19.711 1.00 83.44 99 GLU A O 1
ATOM 836 N N . GLU A 1 100 ? -10.640 6.418 20.326 1.00 78.94 100 GLU A N 1
ATOM 837 C CA . GLU A 1 100 ? -10.338 5.713 19.078 1.00 78.94 100 GLU A CA 1
ATOM 838 C C . GLU A 1 100 ? -11.080 6.315 17.881 1.00 78.94 100 GLU A C 1
ATOM 840 O O . GLU A 1 100 ? -10.460 6.569 16.845 1.00 78.94 100 GLU A O 1
ATOM 845 N N . ARG A 1 101 ? -12.374 6.634 18.030 1.00 78.19 101 ARG A N 1
ATOM 846 C CA . ARG A 1 101 ? -13.157 7.323 16.989 1.00 78.19 101 ARG A CA 1
ATOM 847 C C . ARG A 1 101 ? -12.581 8.697 16.658 1.00 78.19 101 ARG A C 1
ATOM 849 O O . ARG A 1 101 ? -12.528 9.062 15.488 1.00 78.19 101 ARG A O 1
ATOM 856 N N . LYS A 1 102 ? -12.101 9.441 17.660 1.00 80.12 102 LYS A N 1
ATOM 857 C CA . LYS A 1 102 ? -11.413 10.725 17.442 1.00 80.12 102 LYS A CA 1
ATOM 858 C C . LYS A 1 102 ? -10.088 10.553 16.698 1.00 80.12 102 LYS A C 1
ATOM 860 O O . LYS A 1 102 ? -9.739 11.407 15.891 1.00 80.12 102 LYS A O 1
ATOM 865 N N . LYS A 1 103 ? -9.357 9.460 16.943 1.00 80.12 103 LYS A N 1
ATOM 866 C CA . LYS A 1 103 ? -8.101 9.154 16.236 1.00 80.12 103 LYS A CA 1
ATOM 867 C C . LYS A 1 103 ? -8.325 8.699 14.788 1.00 80.12 103 LYS A C 1
ATOM 869 O O . LYS A 1 103 ? -7.465 8.966 13.951 1.00 80.12 103 LYS A O 1
ATOM 874 N N . LYS A 1 104 ? -9.444 8.023 14.492 1.00 82.81 104 LYS A N 1
ATOM 875 C CA . LYS A 1 104 ? -9.760 7.428 13.176 1.00 82.81 104 LYS A CA 1
ATOM 876 C C . LYS A 1 104 ? -11.124 7.906 12.636 1.00 82.81 104 LYS A C 1
ATOM 878 O O . LYS A 1 104 ? -12.076 7.124 12.626 1.00 82.81 104 LYS A O 1
ATOM 883 N N . PRO A 1 105 ? -11.241 9.172 12.198 1.00 76.50 105 PRO A N 1
ATOM 884 C CA . PRO A 1 105 ? -12.534 9.789 11.892 1.00 76.50 105 PRO A CA 1
ATOM 885 C C . PRO A 1 105 ? -13.260 9.278 10.634 1.00 76.50 105 PRO A C 1
ATOM 887 O O . PRO A 1 105 ? -14.488 9.285 10.638 1.00 76.50 105 PRO A O 1
ATOM 890 N N . TYR A 1 106 ? -12.565 8.850 9.569 1.00 77.06 106 TYR A N 1
ATOM 891 C CA . TYR A 1 106 ? -13.217 8.678 8.252 1.00 77.06 106 TYR A CA 1
ATOM 892 C C . TYR A 1 106 ? -13.569 7.234 7.871 1.00 77.06 106 TYR A C 1
ATOM 894 O O . TYR A 1 106 ? -14.673 6.983 7.399 1.00 77.06 106 TYR A O 1
ATOM 902 N N . ASN A 1 107 ? -12.663 6.270 8.060 1.00 80.62 107 ASN A N 1
ATOM 903 C CA . ASN A 1 107 ? -12.815 4.924 7.484 1.00 80.62 107 ASN A CA 1
ATOM 904 C C . ASN A 1 107 ? -12.625 3.806 8.520 1.00 80.62 107 ASN A C 1
ATOM 906 O O . ASN A 1 107 ? -11.746 2.954 8.385 1.00 80.62 107 ASN A O 1
ATOM 910 N N . HIS A 1 108 ? -13.441 3.812 9.575 1.00 80.88 108 HIS A N 1
ATOM 911 C CA . HIS A 1 108 ? -13.422 2.755 10.583 1.00 80.88 108 HIS A CA 1
ATOM 912 C C . HIS A 1 108 ? -14.420 1.642 10.236 1.00 80.88 108 HIS A C 1
ATOM 914 O O . HIS A 1 108 ? -15.633 1.837 10.311 1.00 80.88 108 HIS A O 1
ATOM 920 N N . PHE A 1 109 ? -13.900 0.465 9.885 1.00 85.19 109 PHE A N 1
ATOM 921 C CA . PHE A 1 109 ? -14.701 -0.732 9.627 1.00 85.19 109 PHE A CA 1
ATOM 922 C C . PHE A 1 109 ? -14.459 -1.809 10.694 1.00 85.19 109 PHE A C 1
ATOM 924 O O . PHE A 1 109 ? -13.365 -1.870 11.262 1.00 85.19 109 PHE A O 1
ATOM 931 N N . PRO A 1 110 ? -15.436 -2.701 10.941 1.00 85.06 110 PRO A N 1
ATOM 932 C CA . PRO A 1 110 ? -15.217 -3.919 11.714 1.00 85.06 110 PRO A CA 1
ATOM 933 C C . PRO A 1 110 ? -14.060 -4.778 11.180 1.00 85.06 110 PRO A C 1
ATOM 935 O O . PRO A 1 110 ? -13.765 -4.790 9.983 1.00 85.06 110 PRO A O 1
ATOM 938 N N . SER A 1 111 ? -13.442 -5.568 12.062 1.00 83.38 111 SER A N 1
ATOM 939 C CA . SER A 1 111 ? -12.223 -6.345 11.7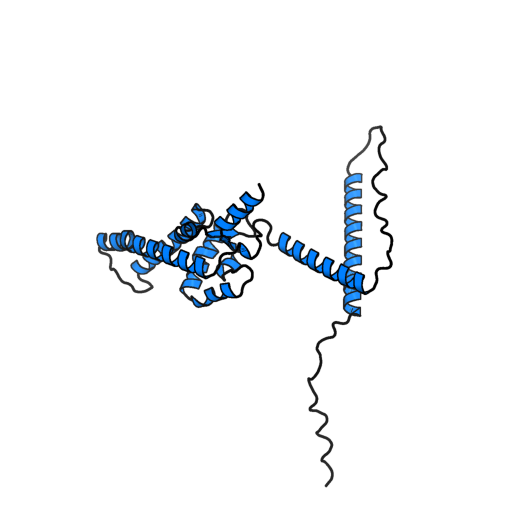78 1.00 83.38 111 SER A CA 1
ATOM 940 C C . SER A 1 111 ? -12.325 -7.288 10.564 1.00 83.38 111 SER A C 1
ATOM 942 O O . SER A 1 111 ? -11.326 -7.553 9.890 1.00 83.38 111 SER A O 1
ATOM 944 N N . PHE A 1 112 ? -13.526 -7.779 10.248 1.00 85.12 112 PHE A N 1
ATOM 945 C CA . PHE A 1 112 ? -13.769 -8.703 9.138 1.00 85.12 112 PHE A CA 1
ATOM 946 C C . PHE A 1 112 ? -13.727 -8.046 7.747 1.00 85.12 112 PHE A C 1
ATOM 948 O O . PHE A 1 112 ? -13.531 -8.753 6.761 1.00 85.12 112 PHE A O 1
ATOM 955 N N . PHE A 1 113 ? -13.830 -6.713 7.647 1.00 89.75 113 PHE A N 1
ATOM 956 C CA . PHE A 1 113 ? -13.648 -5.993 6.379 1.00 89.75 113 PHE A CA 1
ATOM 957 C C . PHE A 1 113 ? -12.181 -5.852 5.975 1.00 89.75 113 PHE A C 1
ATOM 959 O O . PHE A 1 113 ? -11.889 -5.682 4.788 1.00 89.75 113 PHE A O 1
ATOM 966 N N . TYR A 1 114 ? -11.245 -5.940 6.924 1.00 90.94 114 TYR A N 1
ATOM 967 C CA . TYR A 1 114 ? -9.823 -5.836 6.613 1.00 90.94 114 TYR A CA 1
ATOM 968 C C . TYR A 1 114 ? -9.318 -7.103 5.933 1.00 90.94 114 TYR A C 1
ATOM 970 O O . TYR A 1 114 ? -9.444 -8.230 6.440 1.00 90.94 114 TYR A O 1
ATOM 978 N N . ALA A 1 115 ? -8.685 -6.893 4.781 1.00 89.44 115 ALA A N 1
ATOM 979 C CA . ALA A 1 115 ? -8.173 -7.961 3.943 1.00 89.44 115 ALA A CA 1
ATOM 980 C C . ALA A 1 115 ? -7.135 -8.802 4.698 1.00 89.44 115 ALA A C 1
ATOM 982 O O . ALA A 1 115 ? -6.432 -8.312 5.580 1.00 89.44 115 ALA A O 1
ATOM 983 N N . GLY A 1 116 ? -7.024 -10.085 4.361 1.00 87.12 116 GLY A N 1
ATOM 984 C CA . GLY A 1 116 ? -5.985 -10.972 4.895 1.00 87.12 116 GLY A CA 1
ATOM 985 C C . GLY A 1 116 ? -4.607 -10.738 4.268 1.00 87.12 116 GLY A C 1
ATOM 986 O O . GLY A 1 116 ? -4.476 -10.054 3.252 1.00 87.12 116 GLY A O 1
ATOM 987 N N . PHE A 1 117 ? -3.572 -11.350 4.847 1.00 88.00 117 PHE A N 1
ATOM 988 C CA . PHE A 1 117 ? -2.229 -11.403 4.251 1.00 88.00 117 PHE A CA 1
ATOM 989 C C . PHE A 1 117 ? -2.265 -12.013 2.835 1.00 88.00 117 PHE A C 1
ATOM 991 O O . PHE A 1 117 ? -1.740 -11.415 1.900 1.00 88.00 117 PHE A O 1
ATOM 998 N N . TRP A 1 118 ? -2.954 -13.148 2.663 1.00 89.88 118 TRP A N 1
ATOM 999 C CA . TRP A 1 118 ? -2.956 -13.933 1.421 1.00 89.88 118 TRP A CA 1
ATOM 1000 C C . TRP A 1 118 ? -3.492 -13.177 0.207 1.00 89.88 118 TRP A C 1
ATOM 1002 O O . TRP A 1 118 ? -2.836 -13.137 -0.826 1.00 89.88 118 TRP A O 1
ATOM 1012 N N . PHE A 1 119 ? -4.640 -12.509 0.334 1.00 90.94 119 PHE A N 1
ATOM 1013 C CA . PHE A 1 119 ? -5.195 -11.727 -0.774 1.00 90.94 119 PHE A CA 1
ATOM 1014 C C . PHE A 1 119 ? -4.276 -10.571 -1.180 1.00 90.94 119 PHE A C 1
ATOM 1016 O O . PHE A 1 119 ? -4.140 -10.286 -2.367 1.00 90.94 119 PHE A O 1
ATOM 1023 N N . ARG A 1 120 ? -3.586 -9.940 -0.218 1.00 90.62 120 ARG A N 1
ATOM 1024 C CA . ARG A 1 120 ? -2.575 -8.922 -0.535 1.00 90.62 120 ARG A CA 1
ATOM 1025 C C . ARG A 1 120 ? -1.352 -9.527 -1.222 1.00 90.62 120 ARG A C 1
ATOM 1027 O O . ARG A 1 120 ? -0.827 -8.908 -2.141 1.00 90.62 120 ARG A O 1
ATOM 1034 N N . LEU A 1 121 ? -0.915 -10.716 -0.799 1.00 90.81 121 LEU A N 1
ATOM 1035 C CA . LEU A 1 121 ? 0.189 -11.436 -1.433 1.00 90.81 121 LEU A CA 1
ATOM 1036 C C . LEU A 1 121 ? -0.146 -11.772 -2.892 1.00 90.81 121 LEU A C 1
ATOM 1038 O O . LEU A 1 121 ? 0.644 -11.461 -3.776 1.00 90.81 121 LEU A O 1
ATOM 1042 N N . PHE A 1 122 ? -1.326 -12.334 -3.161 1.00 93.88 122 PHE A N 1
ATOM 1043 C CA . PHE A 1 122 ? -1.743 -12.655 -4.527 1.00 93.88 122 PHE A CA 1
ATOM 1044 C C . PHE A 1 122 ? -1.929 -11.405 -5.389 1.00 93.88 122 PHE A C 1
ATOM 1046 O O . PHE A 1 122 ? -1.446 -11.376 -6.518 1.00 93.88 122 PHE A O 1
ATOM 1053 N N . ALA A 1 123 ? -2.533 -10.342 -4.847 1.00 94.69 123 ALA A N 1
ATOM 1054 C CA . ALA A 1 123 ? -2.601 -9.051 -5.531 1.00 94.69 123 ALA A CA 1
ATOM 1055 C C . ALA A 1 123 ? -1.199 -8.538 -5.902 1.00 94.69 123 ALA A C 1
ATOM 1057 O O . ALA A 1 123 ? -0.970 -8.122 -7.036 1.00 94.69 123 ALA A O 1
ATOM 1058 N N . PHE A 1 124 ? -0.242 -8.635 -4.976 1.00 92.00 124 PHE A N 1
ATOM 1059 C CA . PHE A 1 124 ? 1.136 -8.229 -5.225 1.00 92.00 124 PHE A CA 1
ATOM 1060 C C . PHE A 1 124 ? 1.829 -9.098 -6.282 1.00 92.00 124 PHE A C 1
ATOM 1062 O O . PHE A 1 124 ? 2.543 -8.556 -7.116 1.00 92.00 124 PHE A O 1
ATOM 1069 N N . ILE A 1 125 ? 1.589 -10.413 -6.310 1.00 94.88 125 ILE A N 1
ATOM 1070 C CA . ILE A 1 125 ? 2.132 -11.306 -7.350 1.00 94.88 125 ILE A CA 1
ATOM 1071 C C . ILE A 1 125 ? 1.654 -10.877 -8.743 1.00 94.88 125 ILE A C 1
ATOM 1073 O O . ILE A 1 125 ? 2.462 -10.810 -9.669 1.00 94.88 125 ILE A O 1
ATOM 1077 N N . ILE A 1 126 ? 0.372 -10.531 -8.894 1.00 96.75 126 ILE A N 1
ATOM 1078 C CA . ILE A 1 126 ? -0.151 -10.024 -10.170 1.00 96.75 126 ILE A CA 1
ATOM 1079 C C . ILE A 1 126 ? 0.525 -8.705 -10.559 1.00 96.75 126 ILE A C 1
ATOM 1081 O O . ILE A 1 126 ? 0.976 -8.555 -11.695 1.00 96.75 126 ILE A O 1
ATOM 1085 N N . ASP A 1 127 ? 0.662 -7.772 -9.614 1.00 95.31 127 ASP A N 1
ATOM 1086 C CA . ASP A 1 127 ? 1.371 -6.513 -9.860 1.00 95.31 127 ASP A CA 1
ATOM 1087 C C . ASP A 1 127 ? 2.839 -6.749 -10.273 1.00 95.31 127 ASP A C 1
ATOM 1089 O O . ASP A 1 127 ? 3.341 -6.076 -11.173 1.00 95.31 127 ASP A O 1
ATOM 1093 N N . LEU A 1 128 ? 3.527 -7.733 -9.680 1.00 94.81 128 LEU A N 1
ATOM 1094 C CA . LEU A 1 128 ? 4.900 -8.091 -10.053 1.00 94.81 128 LEU A CA 1
ATOM 1095 C C . LEU A 1 128 ? 5.003 -8.605 -11.493 1.00 94.81 128 LEU A C 1
ATOM 1097 O O . LEU A 1 128 ? 5.934 -8.225 -12.205 1.00 94.81 128 LEU A O 1
ATOM 1101 N N . ILE A 1 129 ? 4.052 -9.430 -11.940 1.00 96.75 129 ILE A N 1
ATOM 1102 C CA . ILE A 1 129 ? 4.007 -9.929 -13.324 1.00 96.75 129 ILE A CA 1
ATOM 1103 C C . ILE A 1 129 ? 3.821 -8.765 -14.307 1.00 96.75 129 ILE A C 1
ATOM 1105 O O . ILE A 1 129 ? 4.492 -8.708 -15.344 1.00 96.75 129 ILE A O 1
ATOM 1109 N N . LEU A 1 130 ? 2.955 -7.806 -13.968 1.00 96.44 130 LEU A N 1
ATOM 1110 C CA . LEU A 1 130 ? 2.735 -6.609 -14.780 1.00 96.44 130 LEU A CA 1
ATOM 1111 C C . LEU A 1 130 ? 3.990 -5.741 -14.851 1.00 96.44 130 LEU A C 1
ATOM 1113 O O . LEU A 1 130 ? 4.420 -5.378 -15.943 1.00 96.44 130 LEU A O 1
ATOM 1117 N N . ILE A 1 131 ? 4.632 -5.470 -13.715 1.00 95.94 131 ILE A N 1
ATOM 1118 C CA . ILE A 1 131 ? 5.873 -4.686 -13.672 1.00 95.94 131 ILE A CA 1
ATOM 1119 C C . ILE A 1 131 ? 6.995 -5.386 -14.444 1.00 95.94 131 ILE A C 1
ATOM 1121 O O . ILE A 1 131 ? 7.749 -4.728 -15.159 1.00 95.94 131 ILE A O 1
ATOM 1125 N N . TRP A 1 132 ? 7.115 -6.711 -14.339 1.00 95.56 132 TRP A N 1
ATOM 1126 C CA . TRP A 1 132 ? 8.098 -7.468 -15.116 1.00 95.56 132 TRP A CA 1
ATOM 1127 C C . TRP A 1 132 ? 7.850 -7.332 -16.622 1.00 95.56 132 TRP A C 1
ATOM 1129 O O . TRP A 1 132 ? 8.784 -7.086 -17.388 1.00 95.56 132 TRP A O 1
ATOM 1139 N N . SER A 1 133 ? 6.582 -7.396 -17.033 1.00 97.00 133 SER A N 1
ATOM 1140 C CA . SER A 1 133 ? 6.173 -7.199 -18.426 1.00 97.00 133 SER A CA 1
ATOM 1141 C C . SER A 1 133 ? 6.484 -5.782 -18.919 1.00 97.00 133 SER A C 1
ATOM 1143 O O . SER A 1 133 ? 7.077 -5.625 -19.985 1.00 97.00 133 SER A O 1
ATOM 1145 N N . ILE A 1 134 ? 6.175 -4.756 -18.118 1.00 95.94 134 ILE A N 1
ATOM 1146 C CA . ILE A 1 134 ? 6.474 -3.350 -18.434 1.00 95.94 134 ILE A CA 1
ATOM 1147 C C . ILE A 1 134 ? 7.986 -3.124 -18.524 1.00 95.94 134 ILE A C 1
ATOM 1149 O O . ILE A 1 134 ? 8.450 -2.469 -19.452 1.00 95.94 134 ILE A O 1
ATOM 1153 N N . ASN A 1 135 ? 8.776 -3.688 -17.609 1.00 95.44 135 ASN A N 1
ATOM 1154 C CA . ASN A 1 135 ? 10.232 -3.553 -17.645 1.00 95.44 135 ASN A CA 1
ATOM 1155 C C . ASN A 1 135 ? 10.835 -4.149 -18.922 1.00 95.44 135 ASN A C 1
ATOM 1157 O O . ASN A 1 135 ? 11.701 -3.520 -19.530 1.00 95.44 135 ASN A O 1
ATOM 1161 N N . ARG A 1 136 ? 10.361 -5.321 -19.369 1.00 94.31 136 ARG A N 1
ATOM 1162 C CA . ARG A 1 136 ? 10.818 -5.903 -20.642 1.00 94.31 136 ARG A CA 1
ATOM 1163 C C . ARG A 1 136 ? 10.366 -5.089 -21.851 1.00 94.31 136 ARG A C 1
ATOM 1165 O O . ARG A 1 136 ? 11.148 -4.885 -22.769 1.00 94.31 136 ARG A O 1
ATOM 1172 N N . LEU A 1 137 ? 9.128 -4.602 -21.851 1.00 96.12 137 LEU A N 1
ATOM 1173 C CA . LEU A 1 137 ? 8.592 -3.860 -22.992 1.00 96.12 137 LEU A CA 1
ATOM 1174 C C . LEU A 1 137 ? 9.195 -2.457 -23.111 1.00 96.12 137 LEU A C 1
ATOM 1176 O O . LEU A 1 137 ? 9.491 -2.018 -24.217 1.00 96.12 137 LEU A O 1
ATOM 1180 N N . VAL A 1 138 ? 9.383 -1.758 -21.992 1.00 95.38 138 VAL A N 1
ATOM 1181 C CA . VAL A 1 138 ? 9.797 -0.350 -21.964 1.00 95.38 138 VAL A CA 1
ATOM 1182 C C . VAL A 1 138 ? 11.294 -0.230 -21.700 1.00 95.38 138 VAL A C 1
ATOM 1184 O O . VAL A 1 138 ? 12.034 0.226 -22.566 1.00 95.38 138 VAL A O 1
ATOM 1187 N N . VAL A 1 139 ? 11.763 -0.657 -20.524 1.00 94.81 139 VAL A N 1
ATOM 1188 C CA . VAL A 1 139 ? 13.150 -0.412 -20.089 1.00 94.81 139 VAL A CA 1
ATOM 1189 C C . VAL A 1 139 ? 14.138 -1.169 -20.970 1.00 94.81 139 VAL A C 1
ATOM 1191 O O . VAL A 1 139 ? 15.060 -0.567 -21.514 1.00 94.81 139 VAL A O 1
ATOM 1194 N N . GLN A 1 140 ? 13.935 -2.474 -21.155 1.00 93.88 140 GLN A N 1
ATOM 1195 C CA . GLN A 1 140 ? 14.841 -3.294 -21.960 1.00 93.88 140 GLN A CA 1
ATOM 1196 C C . GLN A 1 140 ? 14.857 -2.845 -23.429 1.00 93.88 140 GLN A C 1
ATOM 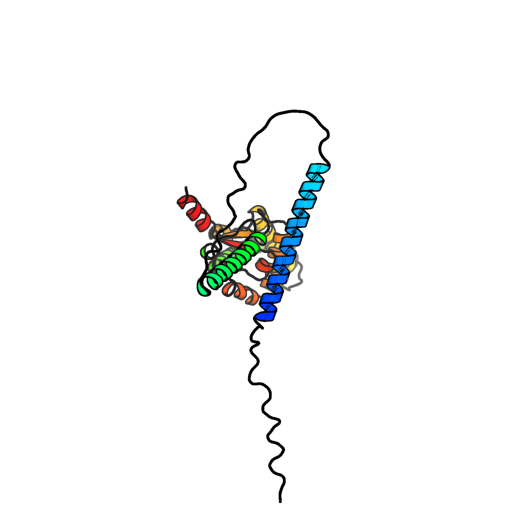1198 O O . GLN A 1 140 ? 15.936 -2.720 -24.005 1.00 93.88 140 GLN A O 1
ATOM 1203 N N . THR A 1 141 ? 13.696 -2.532 -24.014 1.00 94.19 141 THR A N 1
ATOM 1204 C CA . THR A 1 141 ? 13.606 -2.017 -25.392 1.00 94.19 141 THR A CA 1
ATOM 1205 C C . THR A 1 141 ? 14.342 -0.691 -25.561 1.00 94.19 141 THR A C 1
ATOM 1207 O O . THR A 1 141 ? 15.100 -0.543 -26.515 1.00 94.19 141 THR A O 1
ATOM 1210 N N . ILE A 1 142 ? 14.176 0.260 -24.634 1.00 95.25 142 ILE A N 1
ATOM 1211 C CA . ILE A 1 142 ? 14.864 1.561 -24.695 1.00 95.25 142 ILE A CA 1
ATOM 1212 C C . ILE A 1 142 ? 16.381 1.380 -24.592 1.00 95.25 142 ILE A C 1
ATOM 1214 O O . ILE A 1 142 ? 17.122 1.960 -25.382 1.00 95.25 142 ILE A O 1
ATOM 1218 N N . PHE A 1 143 ? 16.856 0.556 -23.656 1.00 95.25 143 PHE A N 1
ATOM 1219 C CA . PHE A 1 143 ? 18.291 0.313 -23.496 1.00 95.25 143 PHE A CA 1
ATOM 1220 C C . PHE A 1 143 ? 18.890 -0.395 -24.715 1.00 95.25 143 PHE A C 1
ATOM 1222 O O . PHE A 1 143 ? 19.982 -0.033 -25.149 1.00 95.25 143 PHE A O 1
ATOM 1229 N N . LEU A 1 144 ? 18.160 -1.348 -25.303 1.00 93.81 144 LEU A N 1
ATOM 1230 C CA . LEU A 1 144 ? 18.575 -2.018 -26.532 1.00 93.81 144 LEU A CA 1
ATOM 1231 C C . LEU A 1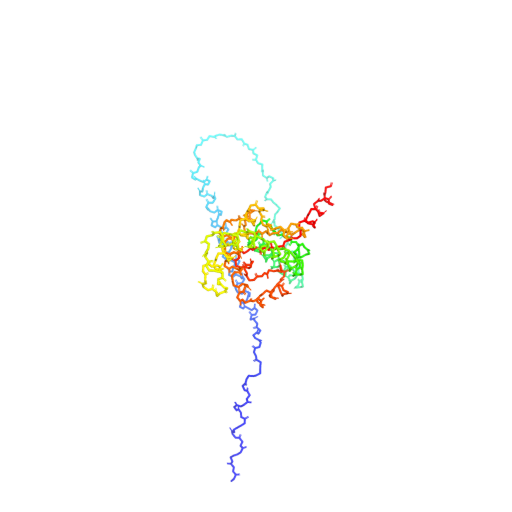 144 ? 18.628 -1.041 -27.717 1.00 93.81 144 LEU A C 1
ATOM 1233 O O . LEU A 1 144 ? 19.611 -1.033 -28.458 1.00 93.81 144 LEU A O 1
ATOM 1237 N N . LEU A 1 145 ? 17.609 -0.189 -27.867 1.00 95.62 145 LEU A N 1
ATOM 1238 C CA . LEU A 1 145 ? 17.529 0.817 -28.929 1.00 95.62 145 LEU A CA 1
ATOM 1239 C C . LEU A 1 145 ? 18.665 1.845 -28.832 1.00 95.62 145 LEU A C 1
ATOM 1241 O O . LEU A 1 145 ? 19.275 2.192 -29.840 1.00 95.62 145 LEU A O 1
ATOM 1245 N N . LEU A 1 146 ? 18.980 2.293 -27.614 1.00 95.19 146 LEU A N 1
ATOM 1246 C CA . LEU A 1 146 ? 20.057 3.246 -27.334 1.00 95.19 146 LEU A CA 1
ATOM 1247 C C . LEU A 1 146 ? 21.446 2.591 -27.239 1.00 95.19 146 LEU A C 1
ATOM 1249 O O . LEU A 1 146 ? 22.426 3.286 -26.978 1.00 95.19 146 LEU A O 1
ATOM 1253 N N . ARG A 1 147 ? 21.543 1.267 -27.443 1.00 93.25 147 ARG A N 1
ATOM 1254 C CA . ARG A 1 147 ? 22.778 0.471 -27.307 1.00 93.25 147 ARG A CA 1
ATOM 1255 C C . ARG A 1 147 ? 23.486 0.666 -25.958 1.00 93.25 147 ARG A C 1
ATOM 1257 O O . ARG A 1 147 ? 24.714 0.645 -25.879 1.00 93.25 147 ARG A O 1
ATOM 1264 N N . LEU A 1 148 ? 22.710 0.855 -24.895 1.00 93.25 148 LEU A N 1
ATOM 1265 C CA . LEU A 1 148 ? 23.213 0.976 -23.530 1.00 93.25 148 LEU A CA 1
ATOM 1266 C C . LEU A 1 148 ? 23.475 -0.412 -22.922 1.00 93.25 148 LEU A C 1
ATOM 1268 O O . LEU A 1 148 ? 22.788 -1.379 -23.265 1.00 93.25 148 LEU A O 1
ATOM 1272 N N . PRO A 1 149 ? 24.437 -0.538 -21.991 1.00 91.00 149 PRO A N 1
ATOM 1273 C CA . PRO A 1 149 ? 24.732 -1.814 -21.353 1.00 91.00 149 PRO A CA 1
ATOM 1274 C C . PRO A 1 149 ? 23.565 -2.282 -20.474 1.00 91.00 149 PRO A C 1
ATOM 1276 O O . PRO A 1 149 ? 23.115 -1.573 -19.570 1.00 91.00 149 PRO A O 1
ATOM 1279 N N . LEU A 1 150 ? 23.126 -3.521 -20.694 1.00 90.81 150 LEU A N 1
ATOM 1280 C CA . LEU A 1 150 ? 22.131 -4.220 -19.875 1.00 90.81 150 LEU A CA 1
ATOM 1281 C C . LEU A 1 150 ? 22.806 -4.859 -18.656 1.00 90.81 150 LEU A C 1
ATOM 1283 O O . LEU A 1 150 ? 22.867 -6.076 -18.520 1.00 90.81 150 LEU A O 1
ATOM 1287 N N . ASN A 1 151 ? 23.396 -4.025 -17.803 1.00 90.69 151 ASN A N 1
ATOM 1288 C CA . ASN A 1 151 ? 24.078 -4.493 -16.603 1.00 90.69 151 ASN A CA 1
ATOM 1289 C C . ASN A 1 151 ? 23.069 -4.673 -15.457 1.00 90.69 151 ASN A C 1
ATOM 1291 O O . ASN A 1 151 ? 22.396 -3.714 -15.091 1.00 90.69 151 ASN A O 1
ATOM 1295 N N . ASP A 1 152 ? 22.986 -5.859 -14.860 1.00 86.31 152 ASP A N 1
ATOM 1296 C CA . ASP A 1 152 ? 22.076 -6.146 -13.741 1.00 86.31 152 ASP A CA 1
ATOM 1297 C C . ASP A 1 152 ? 22.659 -5.839 -12.348 1.00 86.31 152 ASP A C 1
ATOM 1299 O O . ASP A 1 152 ? 22.003 -6.101 -11.343 1.00 86.31 152 ASP A O 1
ATOM 1303 N N . ASN A 1 153 ? 23.840 -5.217 -12.260 1.00 92.19 153 ASN A N 1
ATOM 1304 C CA . ASN A 1 153 ? 24.372 -4.706 -10.991 1.00 92.19 153 ASN A CA 1
ATOM 1305 C C . ASN A 1 153 ? 23.380 -3.738 -10.315 1.00 92.19 153 ASN A C 1
ATOM 1307 O O . ASN A 1 153 ? 22.739 -2.933 -10.993 1.00 92.19 153 ASN A O 1
ATOM 1311 N N . ASP A 1 154 ? 23.297 -3.753 -8.981 1.00 85.00 154 ASP A N 1
ATOM 1312 C CA . ASP A 1 154 ? 22.287 -2.992 -8.220 1.00 85.00 154 ASP A CA 1
ATOM 1313 C C . ASP A 1 154 ? 22.305 -1.476 -8.490 1.00 85.00 154 ASP A C 1
ATOM 1315 O O . ASP A 1 154 ? 21.253 -0.840 -8.548 1.00 85.00 154 ASP A O 1
ATOM 1319 N N . PHE A 1 155 ? 23.491 -0.904 -8.718 1.00 88.38 155 PHE A N 1
ATOM 1320 C CA . PHE A 1 155 ? 23.690 0.528 -8.986 1.00 88.38 155 PHE A CA 1
ATOM 1321 C C . PHE A 1 155 ? 23.818 0.878 -10.474 1.00 88.38 155 PHE A C 1
ATOM 1323 O O . PHE A 1 155 ? 24.204 1.994 -10.822 1.00 88.38 155 PHE A O 1
ATOM 1330 N N . SER A 1 156 ? 23.529 -0.057 -11.380 1.00 93.38 156 SER A N 1
ATOM 1331 C CA . SER A 1 156 ? 23.557 0.247 -12.809 1.00 93.38 156 SER A CA 1
ATOM 1332 C C . SER A 1 156 ? 22.392 1.165 -13.207 1.00 93.38 156 SER A C 1
ATOM 1334 O O . SER A 1 156 ? 21.315 1.147 -12.604 1.00 93.38 156 SER A O 1
ATOM 1336 N N . ALA A 1 157 ? 22.570 1.924 -14.293 1.00 92.44 157 ALA A N 1
ATOM 1337 C CA . ALA A 1 157 ? 21.487 2.716 -14.878 1.00 92.44 157 ALA A CA 1
ATOM 1338 C C . ALA A 1 157 ? 20.272 1.843 -15.255 1.00 92.44 157 ALA A C 1
ATOM 1340 O O . ALA A 1 157 ? 19.129 2.287 -15.147 1.00 92.44 157 ALA A O 1
ATOM 1341 N N . TYR A 1 158 ? 20.508 0.589 -15.653 1.00 93.69 158 TYR A N 1
ATOM 1342 C CA . TYR A 1 158 ? 19.461 -0.370 -15.996 1.00 93.69 158 TYR A CA 1
ATOM 1343 C C . TYR A 1 158 ? 18.649 -0.804 -14.765 1.00 93.69 158 TYR A C 1
ATOM 1345 O O . TYR A 1 158 ? 17.418 -0.729 -14.771 1.00 93.69 158 TYR A O 1
ATOM 1353 N N . SER A 1 159 ? 19.317 -1.181 -13.671 1.00 92.25 159 SER A N 1
ATOM 1354 C CA . SER A 1 159 ? 18.667 -1.550 -12.407 1.00 92.25 159 SER A CA 1
ATOM 1355 C C . SER A 1 159 ? 17.923 -0.379 -11.775 1.00 92.25 159 SER A C 1
ATOM 1357 O O . SER A 1 159 ? 16.785 -0.548 -11.325 1.00 92.25 159 SER A O 1
ATOM 1359 N N . LEU A 1 160 ? 18.506 0.822 -11.825 1.00 92.62 160 LEU A N 1
ATOM 1360 C CA . LEU A 1 160 ? 17.853 2.037 -11.347 1.00 92.62 160 LEU A CA 1
ATOM 1361 C C . LEU A 1 160 ? 16.608 2.376 -12.181 1.00 92.62 160 LEU A C 1
ATOM 1363 O O . LEU A 1 160 ? 15.570 2.706 -11.614 1.00 92.62 160 LEU A O 1
ATOM 1367 N N . SER A 1 161 ? 16.663 2.207 -13.505 1.00 94.06 161 SER A N 1
ATOM 1368 C CA . SER A 1 161 ? 15.498 2.405 -14.382 1.00 94.06 161 SER A CA 1
ATOM 1369 C C . SER A 1 161 ? 14.360 1.433 -14.051 1.00 94.06 161 SER A C 1
ATOM 1371 O O . SER A 1 161 ? 13.212 1.857 -13.915 1.00 94.06 161 SER A O 1
ATOM 1373 N N . LYS A 1 162 ? 14.668 0.143 -13.829 1.00 93.56 162 LYS A N 1
ATOM 1374 C CA . LYS A 1 162 ? 13.677 -0.856 -13.376 1.00 93.56 162 LYS A CA 1
ATOM 1375 C C . LYS A 1 162 ? 13.057 -0.478 -12.025 1.00 93.56 162 LYS A C 1
ATOM 1377 O O . LYS A 1 162 ? 11.854 -0.651 -11.827 1.00 93.56 162 LYS A O 1
ATOM 1382 N N . LEU A 1 163 ? 13.865 0.040 -11.094 1.00 91.81 163 LEU A N 1
ATOM 1383 C CA . LEU A 1 163 ? 13.391 0.512 -9.790 1.00 91.81 163 LEU A CA 1
ATOM 1384 C C . LEU A 1 163 ? 12.457 1.720 -9.932 1.00 91.81 163 LEU A C 1
ATOM 1386 O O . LEU A 1 163 ? 11.410 1.751 -9.289 1.00 91.81 163 LEU A O 1
ATOM 1390 N N . VAL A 1 164 ? 12.803 2.685 -10.786 1.00 92.88 164 VAL A N 1
ATOM 1391 C CA . VAL A 1 164 ? 11.961 3.858 -11.060 1.00 92.88 164 VAL A CA 1
ATOM 1392 C C . VAL A 1 164 ? 10.609 3.428 -11.625 1.00 92.88 164 VAL A C 1
ATOM 1394 O O . VAL A 1 164 ? 9.583 3.867 -11.114 1.00 92.88 164 VAL A O 1
ATOM 1397 N N . VAL A 1 165 ? 10.583 2.516 -12.601 1.00 94.62 165 VAL A N 1
ATOM 1398 C CA . VAL A 1 165 ? 9.329 1.967 -13.148 1.00 94.62 165 VAL A CA 1
ATOM 1399 C C . VAL A 1 165 ? 8.509 1.259 -12.070 1.00 94.62 165 VAL A C 1
ATOM 1401 O O . VAL A 1 165 ? 7.304 1.487 -11.973 1.00 94.62 165 VAL A O 1
ATOM 1404 N N . TYR A 1 166 ? 9.150 0.445 -11.225 1.00 93.06 166 TYR A N 1
ATOM 1405 C CA . TYR A 1 166 ? 8.492 -0.221 -10.098 1.00 93.06 166 TYR A CA 1
ATOM 1406 C C . TYR A 1 166 ? 7.830 0.788 -9.143 1.00 93.06 166 TYR A C 1
ATOM 1408 O O . TYR A 1 166 ? 6.655 0.642 -8.809 1.00 93.06 166 TYR A O 1
ATOM 1416 N N . LEU A 1 167 ? 8.557 1.827 -8.720 1.00 92.44 167 LEU A N 1
ATOM 1417 C CA . LEU A 1 167 ? 8.039 2.834 -7.789 1.00 92.44 167 LEU A CA 1
ATOM 1418 C C . LEU A 1 167 ? 6.942 3.691 -8.431 1.00 92.44 167 LEU A C 1
ATOM 1420 O O . LEU A 1 167 ? 5.893 3.896 -7.819 1.00 92.44 167 LEU A O 1
ATOM 1424 N N . LEU A 1 168 ? 7.149 4.140 -9.673 1.00 93.56 168 LEU A N 1
ATOM 1425 C CA . LEU A 1 168 ? 6.165 4.922 -10.421 1.00 93.56 168 LEU A CA 1
ATOM 1426 C C . LEU A 1 168 ? 4.868 4.146 -10.622 1.00 93.56 168 LEU A C 1
ATOM 1428 O O . LEU A 1 168 ? 3.804 4.715 -10.399 1.00 93.56 168 LEU A O 1
ATOM 1432 N N . TYR A 1 169 ? 4.939 2.857 -10.973 1.00 94.81 169 TYR A N 1
ATOM 1433 C CA . TYR A 1 169 ? 3.752 2.010 -11.101 1.00 94.81 169 TYR A CA 1
ATOM 1434 C C . TYR A 1 169 ? 2.905 2.068 -9.826 1.00 94.81 169 TYR A C 1
ATOM 1436 O O . TYR A 1 169 ? 1.725 2.404 -9.879 1.00 94.81 169 TYR A O 1
ATOM 1444 N N . PHE A 1 170 ? 3.510 1.812 -8.665 1.00 93.69 170 PHE A N 1
ATOM 1445 C CA . PHE A 1 170 ? 2.764 1.770 -7.411 1.00 93.69 170 PHE A CA 1
ATOM 1446 C C . PHE A 1 170 ? 2.251 3.138 -6.963 1.00 93.69 170 PHE A C 1
ATOM 1448 O O . PHE A 1 170 ? 1.092 3.237 -6.558 1.00 93.69 170 PHE A O 1
ATOM 1455 N N . VAL A 1 171 ? 3.069 4.188 -7.053 1.00 93.38 171 VAL A N 1
ATOM 1456 C CA . VAL A 1 171 ? 2.674 5.546 -6.648 1.00 93.38 171 VAL A CA 1
ATOM 1457 C C . VAL A 1 171 ? 1.558 6.078 -7.547 1.00 93.38 171 VAL A C 1
ATOM 1459 O O . VAL A 1 171 ? 0.527 6.527 -7.042 1.00 93.38 171 VAL A O 1
ATOM 1462 N N . LEU A 1 172 ? 1.734 5.996 -8.871 1.00 93.81 172 LEU A N 1
ATOM 1463 C CA . LEU A 1 172 ? 0.784 6.559 -9.829 1.00 93.81 172 LEU A CA 1
ATOM 1464 C C . LEU A 1 172 ? -0.540 5.803 -9.816 1.00 93.81 172 LEU A C 1
ATOM 1466 O O . LEU A 1 172 ? -1.583 6.444 -9.717 1.00 93.81 172 LEU A O 1
ATOM 1470 N N . LEU A 1 173 ? -0.529 4.463 -9.850 1.00 93.62 173 LEU A N 1
ATOM 1471 C CA . LEU A 1 173 ? -1.779 3.697 -9.828 1.00 93.62 173 LEU A CA 1
ATOM 1472 C C . LEU A 1 173 ? -2.530 3.896 -8.518 1.00 93.62 173 LEU A C 1
ATOM 1474 O O . LEU A 1 173 ? -3.730 4.171 -8.548 1.00 93.62 173 LEU A O 1
ATOM 1478 N N . THR A 1 174 ? -1.831 3.814 -7.382 1.00 92.38 174 THR A N 1
ATOM 1479 C CA . THR A 1 174 ? -2.469 3.973 -6.069 1.00 92.38 174 THR A CA 1
ATOM 1480 C C . THR A 1 174 ? -3.080 5.357 -5.933 1.00 92.38 174 THR A C 1
ATOM 1482 O O . THR A 1 174 ? -4.174 5.482 -5.390 1.00 92.38 174 THR A O 1
ATOM 1485 N N . LYS A 1 175 ? -2.430 6.402 -6.454 1.00 92.50 175 LYS A N 1
ATOM 1486 C CA . LYS A 1 175 ? -3.008 7.744 -6.415 1.00 92.50 175 LYS A CA 1
ATOM 1487 C C . LYS A 1 175 ? -4.165 7.910 -7.406 1.00 92.50 175 LYS A C 1
ATOM 1489 O O . LYS A 1 175 ? -5.202 8.441 -7.020 1.00 92.50 175 LYS A O 1
ATOM 1494 N N . ALA A 1 176 ? -4.017 7.434 -8.641 1.00 91.62 176 ALA A N 1
ATOM 1495 C CA . ALA A 1 176 ? -5.021 7.590 -9.697 1.00 91.62 176 ALA A CA 1
ATOM 1496 C C . ALA A 1 176 ? -6.316 6.808 -9.422 1.00 91.62 176 ALA A C 1
ATOM 1498 O O . ALA A 1 176 ? -7.400 7.276 -9.748 1.00 91.62 176 ALA A O 1
ATOM 1499 N N . THR A 1 177 ? -6.217 5.638 -8.790 1.00 91.50 177 THR A N 1
ATOM 1500 C CA . THR A 1 177 ? -7.372 4.778 -8.459 1.00 91.50 177 THR A CA 1
ATOM 1501 C C . THR A 1 177 ? -7.788 4.874 -6.989 1.00 91.50 177 THR A C 1
ATOM 1503 O O . THR A 1 177 ? -8.480 3.998 -6.471 1.00 91.50 177 THR A O 1
ATOM 1506 N N . ASN A 1 178 ? -7.349 5.933 -6.299 1.00 90.06 178 ASN A N 1
ATOM 1507 C CA . ASN A 1 178 ? -7.681 6.220 -4.904 1.00 90.06 178 ASN A CA 1
ATOM 1508 C C . ASN A 1 178 ? -7.482 5.010 -3.963 1.00 90.06 178 ASN A C 1
ATOM 1510 O O . ASN A 1 178 ? -8.364 4.643 -3.187 1.00 90.06 178 ASN A O 1
ATOM 1514 N N . GLY A 1 179 ? -6.312 4.372 -4.052 1.00 89.81 179 GLY A N 1
ATOM 1515 C CA . GLY A 1 179 ? -5.878 3.307 -3.147 1.00 89.81 179 GLY A CA 1
ATOM 1516 C C . GLY A 1 179 ? -5.736 1.920 -3.770 1.00 89.81 179 GLY A C 1
ATOM 1517 O O . GLY A 1 179 ? -5.534 0.944 -3.036 1.00 89.81 179 GLY A O 1
ATOM 1518 N N . GLN A 1 180 ? -5.845 1.792 -5.092 1.00 94.00 180 GLN A N 1
ATOM 1519 C CA . GLN A 1 180 ? -5.831 0.495 -5.762 1.00 94.00 180 GLN A CA 1
ATOM 1520 C C . GLN A 1 180 ? -4.652 0.358 -6.742 1.00 94.00 180 GLN A C 1
ATOM 1522 O O . GLN A 1 180 ? -4.009 1.306 -7.173 1.00 94.00 180 GLN A O 1
ATOM 1527 N N . THR A 1 181 ? -4.295 -0.881 -7.026 1.00 95.00 181 THR A N 1
ATOM 1528 C CA . THR A 1 181 ? -3.365 -1.275 -8.090 1.00 95.00 181 THR A CA 1
ATOM 1529 C C . THR A 1 181 ? -4.079 -2.316 -8.926 1.00 95.00 181 THR A C 1
ATOM 1531 O O . THR A 1 181 ? -5.105 -2.835 -8.485 1.00 95.00 181 THR A O 1
ATOM 1534 N N . VAL A 1 182 ? -3.571 -2.659 -10.108 1.00 95.56 182 VAL A N 1
ATOM 1535 C CA . VAL A 1 182 ? -4.251 -3.638 -10.968 1.00 95.56 182 VAL A CA 1
ATOM 1536 C C . VAL A 1 182 ? -4.491 -4.953 -10.221 1.00 95.56 182 VAL A C 1
ATOM 1538 O O . VAL A 1 182 ? -5.617 -5.447 -10.199 1.00 95.56 182 VAL A O 1
ATOM 1541 N N . GLY A 1 183 ? -3.480 -5.465 -9.511 1.00 94.88 183 GLY A N 1
ATOM 1542 C CA . GLY A 1 183 ? -3.631 -6.656 -8.682 1.00 94.88 183 GLY A CA 1
ATOM 1543 C C . GLY A 1 183 ? -4.691 -6.488 -7.592 1.00 94.88 183 GLY A C 1
ATOM 1544 O O . GLY A 1 183 ? -5.547 -7.352 -7.417 1.00 94.88 183 GLY A O 1
ATOM 1545 N N . LYS A 1 184 ? -4.699 -5.356 -6.878 1.00 94.75 184 LYS A N 1
ATOM 1546 C CA . LYS A 1 184 ? -5.712 -5.094 -5.841 1.00 94.75 184 LYS A CA 1
ATOM 1547 C C . LYS A 1 184 ? -7.125 -4.987 -6.416 1.00 94.75 184 LYS A C 1
ATOM 1549 O O . LYS A 1 184 ? -8.046 -5.482 -5.781 1.00 94.75 184 LYS A O 1
ATOM 1554 N N . ILE A 1 185 ? -7.294 -4.390 -7.597 1.00 95.06 185 ILE A N 1
ATOM 1555 C CA . ILE A 1 185 ? -8.594 -4.275 -8.277 1.00 95.06 185 ILE A CA 1
ATOM 1556 C C . ILE A 1 185 ? -9.149 -5.666 -8.581 1.00 95.06 185 ILE A C 1
ATOM 1558 O O . ILE A 1 185 ? -10.302 -5.939 -8.261 1.00 95.06 185 ILE A O 1
ATOM 1562 N N . ILE A 1 186 ? -8.314 -6.564 -9.114 1.00 94.94 186 ILE A N 1
ATOM 1563 C CA . ILE A 1 186 ? -8.708 -7.944 -9.444 1.00 94.94 186 ILE A CA 1
ATOM 1564 C C . ILE A 1 186 ? -9.245 -8.685 -8.212 1.00 94.94 186 ILE A C 1
ATOM 1566 O O . ILE A 1 186 ? -10.247 -9.388 -8.299 1.00 94.94 186 ILE A O 1
ATOM 1570 N N . PHE A 1 187 ? -8.619 -8.492 -7.048 1.00 94.00 187 PHE A N 1
ATOM 1571 C CA . PHE A 1 187 ? -9.056 -9.106 -5.790 1.00 94.00 187 PHE A CA 1
ATOM 1572 C C . PHE A 1 187 ? -10.083 -8.269 -5.002 1.00 94.00 187 PHE A C 1
ATOM 1574 O O . PHE A 1 187 ? -10.427 -8.631 -3.876 1.00 94.00 187 PHE A O 1
ATOM 1581 N N . GLY A 1 188 ? -10.573 -7.151 -5.551 1.00 93.81 188 GLY A N 1
ATOM 1582 C CA . GLY A 1 188 ? -11.535 -6.272 -4.878 1.00 93.81 188 GLY A CA 1
ATOM 1583 C C . GLY A 1 188 ? -11.000 -5.663 -3.578 1.00 93.81 188 GLY A C 1
ATOM 1584 O O . GLY A 1 188 ? -11.734 -5.530 -2.599 1.00 93.81 188 GLY A O 1
ATOM 1585 N N . LEU A 1 189 ? -9.707 -5.348 -3.530 1.00 94.56 189 LEU A N 1
ATOM 1586 C CA . LEU A 1 189 ? -9.033 -4.748 -2.383 1.00 94.56 189 LEU A CA 1
ATOM 1587 C C . LEU A 1 189 ? -8.877 -3.243 -2.591 1.00 94.56 189 LEU A C 1
ATOM 1589 O O . LEU A 1 189 ? -8.495 -2.792 -3.673 1.00 94.56 189 LEU A O 1
ATOM 1593 N N . ARG A 1 190 ? -9.088 -2.459 -1.534 1.00 93.62 190 ARG A N 1
ATOM 1594 C CA . ARG A 1 190 ? -8.852 -1.013 -1.540 1.00 93.62 190 ARG A CA 1
ATOM 1595 C C . ARG A 1 190 ? -8.060 -0.589 -0.321 1.00 93.62 190 ARG A C 1
ATOM 1597 O O . ARG A 1 190 ? -8.337 -1.020 0.792 1.00 93.62 190 ARG A O 1
ATOM 1604 N N . LEU A 1 191 ? -7.074 0.267 -0.545 1.00 92.81 191 LEU A N 1
ATOM 1605 C CA . LEU A 1 191 ? -6.419 0.992 0.527 1.00 92.81 191 LEU A CA 1
ATOM 1606 C C . LEU A 1 191 ? -7.268 2.189 0.957 1.00 92.81 191 LEU A C 1
ATOM 1608 O O . LEU A 1 191 ? -7.675 2.989 0.121 1.00 92.81 191 LEU A O 1
ATOM 1612 N N . ILE A 1 192 ? -7.460 2.327 2.260 1.00 92.00 192 ILE A N 1
ATOM 1613 C CA . ILE A 1 192 ? -8.162 3.433 2.904 1.00 92.00 192 ILE A CA 1
ATOM 1614 C C . ILE A 1 192 ? -7.245 4.114 3.925 1.00 92.00 192 ILE A C 1
ATOM 1616 O O . ILE A 1 192 ? -6.368 3.469 4.503 1.00 92.00 192 ILE A O 1
ATOM 1620 N N . SER A 1 193 ? -7.449 5.412 4.146 1.00 92.00 193 SER A N 1
ATOM 1621 C CA . SER A 1 193 ? -6.809 6.181 5.220 1.00 92.00 193 SER A CA 1
ATOM 1622 C C . SER A 1 193 ? -7.776 6.337 6.390 1.00 92.00 193 SER A C 1
ATOM 1624 O O . SER A 1 193 ? -8.975 6.513 6.182 1.00 92.00 193 SER A O 1
ATOM 1626 N N . PHE A 1 194 ? -7.279 6.285 7.624 1.00 88.38 194 PHE A N 1
ATOM 1627 C CA . PHE A 1 194 ? -8.107 6.533 8.806 1.00 88.38 194 PHE A CA 1
ATOM 1628 C C . PHE A 1 194 ? -8.308 8.020 9.095 1.00 88.38 194 PHE A C 1
ATOM 1630 O O . PHE A 1 194 ? -9.330 8.399 9.670 1.00 88.38 194 PHE A O 1
ATOM 1637 N N . LYS A 1 195 ? -7.336 8.847 8.699 1.00 87.06 195 LYS A N 1
ATOM 1638 C CA . LYS A 1 195 ? -7.288 10.288 8.983 1.00 87.06 195 LYS A CA 1
ATOM 1639 C C . LYS A 1 195 ? -7.864 11.151 7.869 1.00 87.06 195 LYS A C 1
ATOM 1641 O O . LYS A 1 195 ? -8.219 12.294 8.125 1.00 87.06 195 LYS A O 1
ATOM 1646 N N . GLU A 1 196 ? -7.953 10.613 6.660 1.00 85.75 196 GLU A N 1
ATOM 1647 C CA . GLU A 1 196 ? -8.341 11.354 5.463 1.00 85.75 196 GLU A CA 1
ATOM 1648 C C . GLU A 1 196 ? -9.462 10.609 4.729 1.00 85.75 196 GLU A C 1
ATOM 1650 O O . GLU A 1 196 ? -9.470 9.376 4.684 1.00 85.75 196 GLU A O 1
ATOM 1655 N N . GLU A 1 197 ? -10.387 11.349 4.118 1.00 82.19 197 GLU A N 1
ATOM 1656 C CA . GLU A 1 197 ? -11.432 10.774 3.261 1.00 82.19 197 GLU A CA 1
ATOM 1657 C C . GLU A 1 197 ? -10.839 10.199 1.963 1.00 82.19 197 GLU A C 1
ATOM 1659 O O . GLU A 1 197 ? -11.211 9.114 1.513 1.00 82.19 197 GLU A O 1
ATOM 1664 N N . GLN A 1 198 ? -9.859 10.902 1.391 1.00 85.75 198 GLN A N 1
ATOM 1665 C CA . GLN A 1 198 ? -9.110 10.493 0.205 1.00 85.75 198 GLN A CA 1
ATOM 1666 C C . GLN A 1 198 ? -7.614 10.471 0.501 1.00 85.75 198 GLN A C 1
ATOM 1668 O O . GLN A 1 198 ? -7.120 11.229 1.328 1.00 85.75 198 GLN A O 1
ATOM 1673 N N . LEU A 1 199 ? -6.875 9.622 -0.210 1.00 88.88 199 LEU A N 1
ATOM 1674 C CA . LEU A 1 199 ? -5.440 9.457 0.010 1.00 88.88 199 LEU A CA 1
ATOM 1675 C C . LEU A 1 199 ? -4.650 10.696 -0.430 1.00 88.88 199 LEU A C 1
ATOM 1677 O O . LEU A 1 199 ? -4.586 11.007 -1.626 1.00 88.88 199 LEU A O 1
ATOM 1681 N N . SER A 1 200 ? -3.986 11.365 0.513 1.00 89.81 200 SER A N 1
ATOM 1682 C CA . SER A 1 200 ? -3.026 12.430 0.217 1.00 89.81 200 SER A CA 1
ATOM 1683 C C . SER A 1 200 ? -1.798 11.910 -0.542 1.00 89.81 200 SER A C 1
ATOM 1685 O O . SER A 1 200 ? -1.381 10.758 -0.401 1.00 89.81 200 SER A O 1
ATOM 1687 N N . TRP A 1 201 ? -1.178 12.781 -1.345 1.00 90.12 201 TRP A N 1
ATOM 1688 C CA . TRP A 1 201 ? 0.084 12.482 -2.031 1.00 90.12 201 TRP A CA 1
ATOM 1689 C C . TRP A 1 201 ? 1.194 12.089 -1.053 1.00 90.12 201 TRP A C 1
ATOM 1691 O O . TRP A 1 201 ? 1.932 11.146 -1.329 1.00 90.12 201 TRP A O 1
ATOM 1701 N N . GLY A 1 202 ? 1.281 12.762 0.101 1.00 90.06 202 GLY A N 1
ATOM 1702 C CA . GLY A 1 202 ? 2.276 12.448 1.130 1.00 90.06 202 GLY A CA 1
ATOM 1703 C C . GLY A 1 202 ? 2.102 11.030 1.670 1.00 90.06 202 GLY A C 1
ATOM 1704 O O . GLY A 1 202 ? 3.050 10.247 1.678 1.00 90.06 202 GLY A O 1
ATOM 1705 N N . THR A 1 203 ? 0.864 10.668 2.011 1.00 90.75 203 THR A N 1
ATOM 1706 C CA . THR A 1 203 ? 0.480 9.330 2.480 1.00 90.75 203 THR A CA 1
ATOM 1707 C C . THR A 1 203 ? 0.835 8.251 1.454 1.00 90.75 203 THR A C 1
ATOM 1709 O O . THR A 1 203 ? 1.429 7.228 1.796 1.00 90.75 203 THR A O 1
ATOM 1712 N N . VAL A 1 204 ? 0.532 8.485 0.171 1.00 92.44 204 VAL A N 1
ATOM 1713 C CA . VAL A 1 204 ? 0.868 7.537 -0.905 1.00 92.44 204 VAL A CA 1
ATOM 1714 C C . VAL A 1 204 ? 2.379 7.411 -1.083 1.00 92.44 204 VAL A C 1
ATOM 1716 O O . VAL A 1 204 ? 2.870 6.292 -1.179 1.00 92.44 204 VAL A O 1
ATOM 1719 N N . LEU A 1 205 ? 3.132 8.513 -1.095 1.00 91.75 205 LEU A N 1
ATOM 1720 C CA . LEU A 1 205 ? 4.586 8.476 -1.281 1.00 91.75 205 LEU A CA 1
ATOM 1721 C C . LEU A 1 205 ? 5.305 7.787 -0.119 1.00 91.75 205 LEU A C 1
ATOM 1723 O O . LEU A 1 205 ? 6.161 6.936 -0.352 1.00 91.75 205 LEU A O 1
ATOM 1727 N N . ILE A 1 206 ? 4.944 8.097 1.126 1.00 91.50 206 ILE A N 1
ATOM 1728 C CA . ILE A 1 206 ? 5.531 7.441 2.303 1.00 91.50 206 ILE A CA 1
ATOM 1729 C C . ILE A 1 206 ? 5.265 5.937 2.241 1.00 91.50 206 ILE A C 1
ATOM 1731 O O . ILE A 1 206 ? 6.180 5.125 2.389 1.00 91.50 206 ILE A O 1
ATOM 1735 N N . ARG A 1 207 ? 4.027 5.547 1.937 1.00 91.25 207 ARG A N 1
ATOM 1736 C CA . ARG A 1 207 ? 3.635 4.141 1.948 1.00 91.25 207 ARG A CA 1
ATOM 1737 C C . ARG A 1 207 ? 4.159 3.342 0.755 1.00 91.25 207 ARG A C 1
ATOM 1739 O O . ARG A 1 207 ? 4.695 2.249 0.928 1.00 91.25 207 ARG A O 1
ATOM 1746 N N . GLU A 1 208 ? 3.985 3.862 -0.456 1.00 90.94 208 GLU A N 1
ATOM 1747 C CA . GLU A 1 208 ? 4.308 3.164 -1.705 1.00 90.94 208 GLU A CA 1
ATOM 1748 C C . GLU A 1 208 ? 5.779 3.331 -2.107 1.00 90.94 208 GLU A C 1
ATOM 1750 O O . GLU A 1 208 ? 6.313 2.444 -2.763 1.00 90.94 208 GLU A O 1
ATOM 1755 N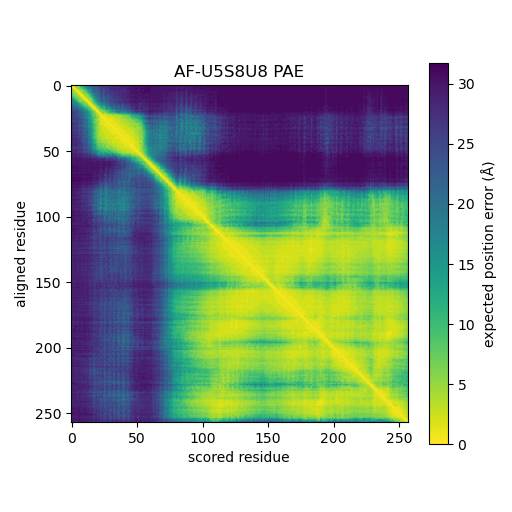 N . CYS A 1 209 ? 6.454 4.414 -1.706 1.00 88.19 209 CYS A N 1
ATOM 1756 C CA . CYS A 1 209 ? 7.870 4.621 -2.013 1.00 88.19 209 CYS A CA 1
ATOM 1757 C C . CYS A 1 209 ? 8.762 4.099 -0.880 1.00 88.19 209 CYS A C 1
ATOM 1759 O O . CYS A 1 209 ? 9.401 3.054 -1.024 1.00 88.19 209 CYS A O 1
ATOM 1761 N N . PHE A 1 210 ? 8.744 4.760 0.283 1.00 87.88 210 PHE A N 1
ATOM 1762 C CA . PHE A 1 210 ? 9.585 4.368 1.420 1.00 87.88 210 PHE A CA 1
ATOM 1763 C C . PHE A 1 210 ? 9.173 3.007 1.981 1.00 87.88 210 PHE A C 1
ATOM 1765 O O . PHE A 1 210 ? 10.014 2.127 2.168 1.00 87.88 210 PHE A O 1
ATOM 1772 N N . GLY A 1 211 ? 7.871 2.796 2.180 1.00 87.69 211 GLY A N 1
ATOM 1773 C CA . GLY A 1 211 ? 7.341 1.543 2.702 1.00 87.69 211 GLY A CA 1
ATOM 1774 C C . GLY A 1 211 ? 7.670 0.332 1.830 1.00 87.69 211 GLY A C 1
ATOM 1775 O O . GLY A 1 211 ? 8.108 -0.696 2.349 1.00 87.69 211 GLY A O 1
ATOM 1776 N N . ARG A 1 212 ? 7.534 0.447 0.500 1.00 85.69 212 ARG A N 1
ATOM 1777 C CA . ARG A 1 212 ? 7.913 -0.645 -0.415 1.00 85.69 212 ARG A CA 1
ATOM 1778 C C . ARG A 1 212 ? 9.405 -0.853 -0.509 1.00 85.69 212 ARG A C 1
ATOM 1780 O O . ARG A 1 212 ? 9.821 -1.998 -0.649 1.00 85.69 212 ARG A O 1
ATOM 1787 N N . TYR A 1 213 ? 10.192 0.216 -0.465 1.00 86.62 213 TYR A N 1
ATOM 1788 C CA . TYR A 1 213 ? 11.642 0.090 -0.470 1.00 86.62 213 TYR A CA 1
ATOM 1789 C C . TYR A 1 213 ? 12.116 -0.689 0.762 1.00 86.62 213 TYR A C 1
ATOM 1791 O O . TYR A 1 213 ? 12.826 -1.681 0.620 1.00 86.62 213 TYR A O 1
ATOM 1799 N N . ILE A 1 214 ? 11.624 -0.329 1.953 1.00 87.06 214 ILE A N 1
ATOM 1800 C CA . ILE A 1 214 ? 11.917 -1.050 3.201 1.00 87.06 214 ILE A CA 1
ATOM 1801 C C . ILE A 1 214 ? 11.462 -2.506 3.106 1.00 87.06 214 ILE A C 1
ATOM 1803 O O . ILE A 1 214 ? 12.216 -3.406 3.458 1.00 87.06 214 ILE A O 1
ATOM 1807 N N . LEU A 1 215 ? 10.251 -2.748 2.600 1.00 84.44 215 LEU A N 1
ATOM 1808 C CA . LEU A 1 215 ? 9.714 -4.098 2.460 1.00 84.44 215 LEU A CA 1
ATOM 1809 C C . LEU A 1 215 ? 10.509 -4.956 1.463 1.00 84.44 215 LEU A C 1
ATOM 1811 O O . LEU A 1 215 ? 10.678 -6.153 1.682 1.00 84.44 215 LEU A O 1
ATOM 1815 N N . LYS A 1 216 ? 11.007 -4.352 0.379 1.00 83.56 216 LYS A N 1
ATOM 1816 C CA . LYS A 1 216 ? 11.883 -5.020 -0.587 1.00 83.56 216 LYS A CA 1
ATOM 1817 C C . LYS A 1 216 ? 13.207 -5.423 0.069 1.00 83.56 216 LYS A C 1
ATOM 1819 O O . LYS A 1 216 ? 13.684 -6.523 -0.183 1.00 83.56 216 LYS A O 1
ATOM 1824 N N . THR A 1 217 ? 13.773 -4.555 0.908 1.00 85.19 217 THR A N 1
ATOM 1825 C CA . THR A 1 217 ? 15.029 -4.817 1.630 1.00 85.19 217 THR A CA 1
ATOM 1826 C C . THR A 1 217 ? 14.847 -5.834 2.761 1.00 85.19 217 THR A C 1
ATOM 1828 O O . THR A 1 217 ? 15.696 -6.696 2.963 1.00 85.19 217 THR A O 1
ATOM 1831 N N . PHE A 1 218 ? 13.725 -5.770 3.481 1.00 86.62 218 PHE A N 1
ATOM 1832 C CA . PHE A 1 218 ? 13.437 -6.594 4.656 1.00 86.62 218 PHE A CA 1
ATOM 1833 C C . PHE A 1 218 ? 12.056 -7.265 4.533 1.00 86.62 218 PHE A C 1
ATOM 1835 O O . PHE A 1 218 ? 11.087 -6.837 5.171 1.00 86.62 218 PHE A O 1
ATOM 1842 N N . PRO A 1 219 ? 11.934 -8.347 3.744 1.00 82.12 219 PRO A N 1
ATOM 1843 C CA . PRO A 1 219 ? 10.642 -8.972 3.448 1.00 82.12 219 PRO A CA 1
ATOM 1844 C C . PRO A 1 219 ? 9.955 -9.572 4.684 1.00 82.12 219 PRO A C 1
ATOM 1846 O O . PRO A 1 219 ? 8.727 -9.627 4.746 1.00 82.12 219 PRO A O 1
ATOM 1849 N N . PHE A 1 220 ? 10.721 -9.967 5.706 1.00 84.50 220 PHE A N 1
ATOM 1850 C CA . PHE A 1 220 ? 10.186 -10.527 6.951 1.00 84.50 220 PHE A CA 1
ATOM 1851 C C . PHE A 1 220 ? 9.345 -9.525 7.757 1.00 84.50 220 PHE A C 1
ATOM 1853 O O . PHE A 1 220 ? 8.458 -9.944 8.497 1.00 84.50 220 PHE A O 1
ATOM 1860 N N . ILE A 1 221 ? 9.547 -8.212 7.577 1.00 84.25 221 ILE A N 1
ATOM 1861 C CA . ILE A 1 221 ? 8.741 -7.168 8.238 1.00 84.25 221 ILE A CA 1
ATOM 1862 C C . ILE A 1 221 ? 7.259 -7.296 7.858 1.00 84.25 221 ILE A C 1
ATOM 1864 O O . ILE A 1 221 ? 6.373 -6.944 8.638 1.00 84.25 221 ILE A O 1
ATOM 1868 N N . TYR A 1 222 ? 6.960 -7.859 6.687 1.00 80.25 222 TYR A N 1
ATOM 1869 C CA . TYR A 1 222 ? 5.584 -8.076 6.258 1.00 80.25 222 TYR A CA 1
ATOM 1870 C C . TYR A 1 222 ? 4.811 -9.047 7.157 1.00 80.25 222 TYR A C 1
ATOM 1872 O O . TYR A 1 222 ? 3.590 -8.931 7.252 1.00 80.25 222 TYR A O 1
ATOM 1880 N N . LEU A 1 223 ? 5.486 -9.979 7.846 1.00 82.88 223 LEU A N 1
ATOM 1881 C CA . LEU A 1 223 ? 4.817 -10.939 8.734 1.00 82.88 223 LEU A CA 1
ATOM 1882 C C . LEU A 1 223 ? 4.115 -10.254 9.916 1.00 82.88 223 LEU A C 1
ATOM 1884 O O . LEU A 1 223 ? 3.185 -10.837 10.472 1.00 82.88 223 LEU A O 1
ATOM 1888 N N . MET A 1 224 ? 4.467 -9.003 10.245 1.00 82.75 224 MET A N 1
ATOM 1889 C CA . MET A 1 224 ? 3.755 -8.186 11.237 1.00 82.75 224 MET A CA 1
ATOM 1890 C C . MET A 1 224 ? 2.242 -8.110 10.959 1.00 82.75 224 MET A C 1
ATOM 1892 O O . MET A 1 224 ? 1.445 -8.075 11.893 1.00 82.75 224 MET A O 1
ATOM 1896 N N . VAL A 1 225 ? 1.829 -8.167 9.686 1.00 82.00 225 VAL A N 1
ATOM 1897 C CA . VAL A 1 225 ? 0.414 -8.167 9.270 1.00 82.00 225 VAL A CA 1
ATOM 1898 C C . VAL A 1 225 ? -0.405 -9.262 9.960 1.00 82.00 225 VAL A C 1
ATOM 1900 O O . VAL A 1 225 ? -1.601 -9.076 10.176 1.00 82.00 225 VAL A O 1
ATOM 1903 N N . LEU A 1 226 ? 0.215 -10.393 10.313 1.00 79.25 226 LEU A N 1
ATOM 1904 C CA . LEU A 1 226 ? -0.467 -11.517 10.960 1.00 79.25 226 LEU A CA 1
ATOM 1905 C C . LEU A 1 226 ? -0.820 -11.243 12.429 1.00 79.25 226 LEU A C 1
ATOM 1907 O O . LEU A 1 226 ? -1.740 -11.868 12.948 1.00 79.25 226 LEU A O 1
ATOM 1911 N N . PHE A 1 227 ? -0.119 -10.314 13.082 1.00 81.00 227 PHE A N 1
ATOM 1912 C CA . PHE A 1 227 ? -0.269 -10.032 14.513 1.00 81.00 227 PHE A CA 1
ATOM 1913 C C . PHE A 1 227 ? -1.054 -8.745 14.806 1.00 81.00 227 PHE A C 1
ATOM 1915 O O . PHE A 1 227 ? -1.448 -8.509 15.946 1.00 81.00 227 PHE A O 1
ATOM 1922 N N . THR A 1 228 ? -1.312 -7.913 13.796 1.00 80.19 228 THR A N 1
ATOM 1923 C CA . THR A 1 228 ? -2.003 -6.626 13.967 1.00 80.19 228 THR A CA 1
ATOM 1924 C C . THR A 1 228 ? -3.519 -6.776 13.816 1.00 80.19 228 THR A C 1
ATOM 1926 O O . THR A 1 228 ? -3.986 -7.392 12.860 1.00 80.19 228 THR A O 1
ATOM 1929 N N . GLN A 1 229 ? -4.306 -6.143 14.699 1.00 72.62 229 GLN A N 1
ATOM 1930 C CA . GLN A 1 229 ? -5.780 -6.219 14.680 1.00 72.62 229 GLN A CA 1
ATOM 1931 C C . GLN A 1 229 ? -6.400 -5.760 13.347 1.00 72.62 229 GLN A C 1
ATOM 1933 O O . GLN A 1 229 ? -7.317 -6.394 12.832 1.00 72.62 229 GLN A O 1
ATOM 1938 N N . GLU A 1 230 ? -5.857 -4.697 12.751 1.00 78.69 230 GLU A N 1
ATOM 1939 C CA . GLU A 1 230 ? -6.293 -4.151 11.454 1.00 78.69 230 GLU A CA 1
ATOM 1940 C C . GLU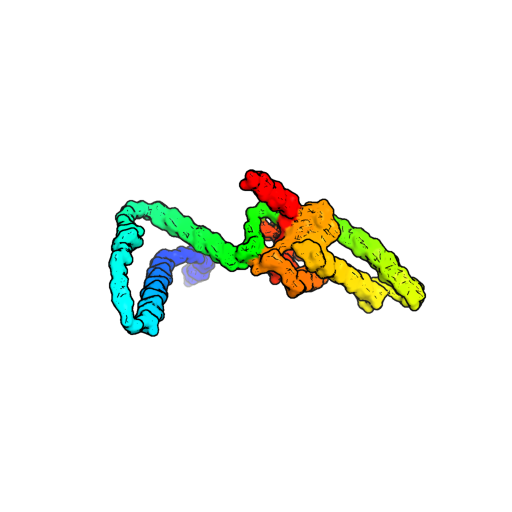 A 1 230 ? -5.507 -4.738 10.270 1.00 78.69 230 GLU A C 1
ATOM 1942 O O . GLU A 1 230 ? -5.613 -4.271 9.135 1.00 78.69 230 GLU A O 1
ATOM 1947 N N . LYS A 1 231 ? -4.699 -5.779 10.531 1.00 81.75 231 LYS A N 1
ATOM 1948 C CA . LYS A 1 231 ? -3.851 -6.462 9.544 1.00 81.75 231 LYS A CA 1
ATOM 1949 C C . LYS A 1 231 ? -2.965 -5.477 8.770 1.00 81.75 231 LYS A C 1
ATOM 1951 O O . LYS A 1 231 ? -2.794 -5.598 7.556 1.00 81.75 231 LYS A O 1
ATOM 1956 N N . GLN A 1 232 ? -2.441 -4.476 9.479 1.00 84.50 232 GLN A N 1
ATOM 1957 C CA . GLN A 1 232 ? -1.555 -3.458 8.929 1.00 84.50 232 GLN A CA 1
ATOM 1958 C C . GLN A 1 232 ? -0.108 -3.949 8.887 1.00 84.50 232 GLN A C 1
ATOM 1960 O O . GLN A 1 232 ? 0.361 -4.696 9.747 1.00 84.50 232 GLN A O 1
ATOM 1965 N N . HIS A 1 233 ? 0.591 -3.476 7.867 1.00 85.06 233 HIS A N 1
ATOM 1966 C CA . HIS A 1 233 ? 2.020 -3.628 7.647 1.00 85.06 233 HIS A CA 1
ATOM 1967 C C . HIS A 1 233 ? 2.742 -2.428 8.272 1.00 85.06 233 HIS A C 1
ATOM 1969 O O . HIS A 1 233 ? 2.115 -1.403 8.527 1.00 85.06 233 HIS A O 1
ATOM 1975 N N . LEU A 1 234 ? 4.069 -2.487 8.399 1.00 85.81 234 LEU A N 1
ATOM 1976 C CA . LEU A 1 234 ? 4.860 -1.361 8.914 1.00 85.81 234 LEU A CA 1
ATOM 1977 C C . LEU A 1 234 ? 4.570 -0.036 8.179 1.00 85.81 234 LEU A C 1
ATOM 1979 O O . LEU A 1 234 ? 4.321 0.989 8.804 1.00 85.81 234 LEU A O 1
ATOM 1983 N N . ALA A 1 235 ? 4.548 -0.066 6.845 1.00 85.06 235 ALA A N 1
ATOM 1984 C CA . ALA A 1 235 ? 4.273 1.113 6.023 1.00 85.06 235 ALA A CA 1
ATOM 1985 C C . ALA A 1 235 ? 2.842 1.653 6.196 1.00 85.06 235 ALA A C 1
ATOM 1987 O O . ALA A 1 235 ? 2.620 2.864 6.179 1.00 85.06 235 ALA A O 1
ATOM 1988 N N . ASP A 1 236 ? 1.883 0.745 6.369 1.00 86.06 236 ASP A N 1
ATOM 1989 C CA . ASP A 1 236 ? 0.474 1.064 6.586 1.00 86.06 236 ASP A CA 1
ATOM 1990 C C . ASP A 1 236 ? 0.267 1.701 7.966 1.00 86.06 236 ASP A C 1
ATOM 1992 O O . ASP A 1 236 ? -0.484 2.667 8.080 1.00 86.06 236 ASP A O 1
ATOM 1996 N N . PHE A 1 237 ? 1.001 1.225 8.978 1.00 86.56 237 PHE A N 1
ATOM 1997 C CA . PHE A 1 237 ? 1.005 1.782 10.328 1.00 86.56 237 PHE A CA 1
ATOM 1998 C C . PHE A 1 237 ? 1.559 3.212 10.356 1.00 86.56 237 PHE A C 1
ATOM 2000 O O . PHE A 1 237 ? 0.922 4.099 10.910 1.00 86.56 237 PHE A O 1
ATOM 2007 N N . PHE A 1 238 ? 2.691 3.469 9.690 1.00 85.75 238 PHE A N 1
ATOM 2008 C CA . PHE A 1 238 ? 3.256 4.825 9.603 1.00 85.75 238 PHE A CA 1
ATOM 2009 C C . PHE A 1 238 ? 2.385 5.812 8.826 1.00 85.75 238 PHE A C 1
ATOM 2011 O O . PHE A 1 238 ? 2.490 7.017 9.035 1.00 85.75 238 PHE A O 1
ATOM 2018 N N . SER A 1 239 ? 1.550 5.306 7.921 1.00 86.25 239 SER A N 1
ATOM 2019 C CA . SER A 1 239 ? 0.700 6.134 7.063 1.00 86.25 239 SER A CA 1
ATOM 2020 C C . SER A 1 239 ? -0.752 6.185 7.545 1.00 86.25 239 SER A C 1
ATOM 2022 O O . SER A 1 239 ? -1.592 6.711 6.824 1.00 86.25 239 SER A O 1
ATOM 2024 N N . ASP A 1 240 ? -1.064 5.611 8.716 1.00 88.69 240 ASP A N 1
ATOM 2025 C CA . ASP A 1 240 ? -2.425 5.477 9.261 1.00 88.69 240 ASP A CA 1
ATOM 2026 C C . ASP A 1 240 ? -3.440 4.959 8.228 1.00 88.69 240 ASP A C 1
ATOM 2028 O O . ASP A 1 240 ? -4.543 5.486 8.060 1.00 88.69 240 ASP A O 1
ATOM 2032 N N . THR A 1 241 ? -3.044 3.917 7.502 1.00 91.00 241 THR A N 1
ATOM 2033 C CA . THR A 1 241 ? -3.830 3.333 6.409 1.00 91.00 241 THR A CA 1
ATOM 2034 C C . THR A 1 241 ? -4.036 1.845 6.619 1.00 91.00 241 THR A C 1
ATOM 2036 O O . THR A 1 241 ? -3.285 1.191 7.340 1.00 91.00 241 THR A O 1
ATOM 2039 N N . ALA A 1 242 ? -5.054 1.293 5.974 1.00 91.69 242 ALA A N 1
ATOM 2040 C CA . ALA A 1 242 ? -5.305 -0.137 5.973 1.00 91.69 242 ALA A CA 1
ATOM 2041 C C . ALA A 1 242 ? -5.938 -0.575 4.655 1.00 91.69 242 ALA A C 1
ATOM 2043 O O . ALA A 1 242 ? -6.471 0.229 3.893 1.00 91.69 242 ALA A O 1
ATOM 2044 N N . VAL A 1 243 ? -5.888 -1.876 4.377 1.00 92.50 243 VAL A N 1
ATOM 2045 C CA . VAL A 1 243 ? -6.506 -2.453 3.177 1.00 92.50 243 VAL A CA 1
ATOM 2046 C C . VAL A 1 243 ? -7.774 -3.200 3.559 1.00 92.50 243 VAL A C 1
ATOM 2048 O O . VAL A 1 243 ? -7.744 -4.111 4.390 1.00 92.50 243 VAL A O 1
ATOM 2051 N N . VAL A 1 244 ? -8.867 -2.844 2.900 1.00 93.56 244 VAL A N 1
ATOM 2052 C CA . VAL A 1 244 ? -10.200 -3.413 3.091 1.00 93.56 244 VAL A CA 1
ATOM 2053 C C . VAL A 1 244 ? -10.686 -4.119 1.832 1.00 93.56 244 VAL A C 1
ATOM 2055 O O . VAL A 1 244 ? -10.237 -3.823 0.722 1.00 93.56 244 VAL A O 1
ATOM 2058 N N . SER A 1 245 ? -11.601 -5.069 2.007 1.00 94.62 245 SER A N 1
ATOM 2059 C CA . SER A 1 245 ? -12.329 -5.682 0.899 1.00 94.62 245 SER A CA 1
ATOM 2060 C C . SER A 1 245 ? -13.470 -4.767 0.466 1.00 94.62 245 SER A C 1
ATOM 2062 O O . SER A 1 245 ? -14.439 -4.563 1.196 1.00 94.62 245 SER A O 1
ATOM 2064 N N . GLU A 1 246 ? -13.368 -4.226 -0.744 1.00 91.81 246 GLU A N 1
ATOM 2065 C CA . GLU A 1 246 ? -14.400 -3.381 -1.338 1.00 91.81 246 GLU A CA 1
ATOM 2066 C C . GLU A 1 246 ? -15.686 -4.170 -1.607 1.00 91.81 246 GLU A C 1
ATOM 2068 O O . GLU A 1 246 ? -16.779 -3.654 -1.380 1.00 91.81 246 GLU A O 1
ATOM 2073 N N . ASN A 1 247 ? -15.562 -5.434 -2.022 1.00 90.50 247 ASN A N 1
ATOM 2074 C CA . ASN A 1 247 ? -16.708 -6.306 -2.284 1.00 90.50 247 ASN A CA 1
ATOM 2075 C C . ASN A 1 247 ? -17.551 -6.515 -1.023 1.00 90.50 247 ASN A C 1
ATOM 2077 O O . ASN A 1 247 ? -18.776 -6.447 -1.083 1.00 90.50 247 ASN A O 1
ATOM 2081 N N . LEU A 1 248 ? -16.896 -6.698 0.129 1.00 90.81 248 LEU A N 1
ATOM 2082 C CA . LEU A 1 248 ? -17.595 -6.867 1.398 1.00 90.81 248 LEU A CA 1
ATOM 2083 C C . LEU A 1 248 ? -18.285 -5.572 1.838 1.00 90.81 248 LEU A C 1
ATOM 2085 O O . LEU A 1 248 ? -19.438 -5.614 2.255 1.00 90.81 248 LEU A O 1
ATOM 2089 N N . ILE A 1 249 ? -17.615 -4.421 1.688 1.00 90.62 249 ILE A N 1
ATOM 2090 C CA . ILE A 1 249 ? -18.200 -3.103 1.994 1.00 90.62 249 ILE A CA 1
ATOM 2091 C C . ILE A 1 249 ? -19.433 -2.839 1.125 1.00 90.62 249 ILE A C 1
ATOM 2093 O O . ILE A 1 249 ? -20.455 -2.367 1.622 1.00 90.62 249 ILE A O 1
ATOM 2097 N N . ARG A 1 250 ? -19.359 -3.148 -0.174 1.00 89.75 250 ARG A N 1
ATOM 2098 C CA . ARG A 1 250 ? -20.498 -3.005 -1.091 1.00 89.75 250 ARG A CA 1
ATOM 2099 C C . ARG A 1 250 ? -21.648 -3.929 -0.695 1.00 89.75 250 ARG A C 1
ATOM 2101 O O . ARG A 1 250 ? -22.772 -3.456 -0.592 1.00 89.75 250 ARG A O 1
ATOM 2108 N N . ALA A 1 251 ? -21.363 -5.198 -0.396 1.00 90.06 251 ALA A N 1
ATOM 2109 C CA . ALA A 1 251 ? -22.376 -6.155 0.045 1.00 90.06 251 ALA A CA 1
ATOM 2110 C C . ALA A 1 251 ? -23.082 -5.707 1.336 1.00 90.06 251 ALA A C 1
ATOM 2112 O O . ALA A 1 251 ? -24.303 -5.773 1.413 1.00 90.06 251 ALA A O 1
ATOM 2113 N N . SER A 1 252 ? -22.339 -5.179 2.318 1.00 89.75 252 SER A N 1
ATOM 2114 C CA . SER A 1 252 ? -22.944 -4.682 3.560 1.00 89.75 252 SER A CA 1
ATOM 2115 C C . SER A 1 252 ? -23.822 -3.450 3.354 1.00 89.75 252 SER A C 1
ATOM 2117 O O . SER A 1 252 ? -24.810 -3.285 4.059 1.00 89.75 252 SER A O 1
ATOM 2119 N N . LYS A 1 253 ? -23.472 -2.580 2.398 1.00 88.38 253 LYS A N 1
ATOM 2120 C CA . LYS A 1 253 ? -24.295 -1.409 2.068 1.00 88.38 253 LYS A CA 1
ATOM 2121 C C . LYS A 1 253 ? -25.610 -1.835 1.421 1.00 88.38 253 LYS A C 1
ATOM 2123 O O . LYS A 1 253 ? -26.654 -1.378 1.851 1.00 88.38 253 LYS A O 1
ATOM 2128 N N . LEU A 1 254 ? -25.547 -2.780 0.482 1.00 91.38 254 LEU A N 1
ATOM 2129 C CA . LEU A 1 254 ? -26.728 -3.328 -0.189 1.00 91.38 254 LEU A CA 1
ATOM 2130 C C . LEU A 1 254 ? -27.670 -4.082 0.757 1.00 91.38 254 LEU A C 1
ATOM 2132 O O . LEU A 1 254 ? -28.863 -4.105 0.516 1.00 91.38 254 LEU A O 1
ATOM 2136 N N . SER A 1 255 ? -27.162 -4.711 1.822 1.00 87.94 255 SER A N 1
ATOM 2137 C CA . SER A 1 255 ? -28.027 -5.376 2.811 1.00 87.94 255 SER A CA 1
ATOM 2138 C C . SER A 1 255 ? -28.768 -4.417 3.751 1.00 87.94 255 SER A C 1
ATOM 2140 O O . SER A 1 255 ? -29.598 -4.871 4.534 1.00 87.94 255 SER A O 1
ATOM 2142 N N . LEU A 1 256 ? -28.399 -3.132 3.750 1.00 81.88 256 LEU A N 1
ATOM 2143 C CA . LEU A 1 256 ? -28.969 -2.099 4.620 1.00 81.88 256 LEU A CA 1
ATOM 2144 C C . LEU A 1 256 ? -29.941 -1.163 3.882 1.00 81.88 256 LEU A C 1
ATOM 2146 O O . LEU A 1 256 ? -30.592 -0.358 4.546 1.00 81.88 256 LEU A O 1
ATOM 2150 N N . GLU A 1 257 ? -30.008 -1.254 2.551 1.00 69.88 257 GLU A N 1
ATOM 2151 C CA . GLU A 1 257 ? -30.971 -0.565 1.676 1.00 69.88 257 GLU A CA 1
ATOM 2152 C C . GLU A 1 257 ? -32.179 -1.468 1.395 1.00 69.88 257 GLU A C 1
ATOM 2154 O O . GLU A 1 257 ? -33.310 -0.931 1.391 1.00 69.88 257 GLU A O 1
#

Sequence (257 aa):
MTTTLENKEQDKAKKGDTKELDLNELKKSLAQEEAELERLKRLKRLKQQEEKTSEISPTEDQPMDDSKIETDKHERKNMSPQELRDARRYYWQQKQKEEERKKKPYNHFPSFFYAGFWFRLFAFIIDLILIWSINRLVVQTIFLLLRLPLNDNDFSAYSLSKLVVYLLYFVLLTKATNGQTVGKIIFGLRLISFKEEQLSWGTVLIRECFGRYILKTFPFIYLMVLFTQEKQHLADFFSDTAVVSENLIRASKLSLE

Organism: NCBI:txid1266845

Foldseek 3Di:
DDDDPDPPPPPPPDDDDPPPPPVVVVVVVVVVVVVVVVVVVVVVVVVVVVVVVVDDDDDDDDDDDPPDPDPDPDDPPVDDPVNVVVVVVVVVVVVVVVVVCVVQVADDDPLVQFDALVLVVQLVVVVVVVLVVCLVVPLVVVCVVVVHDCDPPCPDPSNVVSVVSQLCQQLVQCQVVQADHPSCVVSQKGKDARVDNTDDSVLSCQQSPVVVVVCVVPVVQLCVLVVDSSSDGPSCVVSRMGMGRNVVVVVVVVVVD

pLDDT: mean 77.7, std 19.95, range [26.05, 97.0]

Solvent-accessible surface area (backbone atoms only — not comparable to full-atom values): 15012 Å² total; per-residue (Å²): 144,86,88,88,82,83,87,80,79,82,84,81,77,89,81,87,79,83,73,75,73,53,66,64,62,56,49,50,51,50,55,50,54,52,53,52,52,51,51,51,53,51,51,53,52,49,51,55,46,49,57,57,63,76,56,80,85,89,86,87,90,87,91,85,78,92,84,80,85,81,86,77,80,73,75,84,68,86,67,50,79,63,55,52,52,50,53,50,52,50,49,54,53,48,52,51,53,51,53,50,44,70,68,33,69,60,59,79,71,64,66,84,42,36,43,58,70,64,64,53,50,54,17,47,53,48,42,50,55,50,48,53,51,48,36,55,65,49,54,49,44,51,34,58,76,70,69,48,76,87,43,82,50,80,86,28,73,47,36,46,50,50,48,49,52,52,40,48,51,49,39,50,37,23,62,76,58,61,34,22,40,75,21,26,53,78,71,34,34,33,41,46,34,23,79,34,91,63,80,48,70,66,46,42,43,49,30,41,45,56,28,43,51,51,38,71,77,41,59,72,57,54,59,48,24,79,77,37,84,61,38,32,33,70,33,28,59,78,46,47,27,39,45,30,30,48,59,55,55,51,52,57,53,62,75,73,110

Mean predicted aligned error: 16.11 Å

Secondary structure (DSSP, 8-state):
----SSSSSS----S-------HHHHHHHHHHHHHHHHHHHHHHHHHHHHHHHHS------------SS-S---------HHHHHHHHHHHHHHHHHHHHHHHS-S----GGGBPPHHHHHHHHHHHHHHHHHHIIIIIIHHHHHTT-----STTSHHHHHHHHHHHHHHHHHHHHTTS--HHHHHTTEEEEESS-SS--HHHHHIIIIIIHHHHHH-GGGGGGGGTSTT---HHHHHTTEEEEEHHHHHHHHHTT-

Nearest PDB structures (foldseek):
  7t92-assembly1_C  TM=4.013E-01  e=1.204E-01  Thermothelomyces thermophilus ATCC 42464

Radius of gyration: 31.13 Å; Cα contacts (8 Å, |Δi|>4): 201; chains: 1; bounding box: 76×70×96 Å